Protein AF-A0A924A5Y9-F1 (afdb_monomer)

Structure (mmCIF, N/CA/C/O backbone):
data_AF-A0A924A5Y9-F1
#
_entry.id   AF-A0A924A5Y9-F1
#
loop_
_atom_site.group_PDB
_atom_site.id
_atom_site.type_symbol
_atom_site.label_atom_id
_atom_site.label_alt_id
_atom_site.label_comp_id
_atom_site.label_asym_id
_atom_site.label_entity_id
_atom_site.label_seq_id
_atom_site.pdbx_PDB_ins_code
_atom_site.Cartn_x
_atom_site.Cartn_y
_atom_site.Cartn_z
_atom_site.occupancy
_atom_site.B_iso_or_equiv
_atom_site.auth_seq_id
_atom_site.auth_comp_id
_atom_site.auth_asym_id
_atom_site.auth_atom_id
_atom_site.pdbx_PDB_model_num
ATOM 1 N N . THR A 1 1 ? 3.485 -19.733 -31.307 1.00 48.59 1 THR A N 1
ATOM 2 C CA . THR A 1 1 ? 4.772 -20.345 -30.928 1.00 48.59 1 THR A CA 1
ATOM 3 C C . THR A 1 1 ? 5.851 -19.357 -31.278 1.00 48.59 1 THR A C 1
ATOM 5 O O . THR A 1 1 ? 5.864 -18.896 -32.414 1.00 48.59 1 THR A O 1
ATOM 8 N N . ASP A 1 2 ? 6.687 -18.978 -30.317 1.00 53.69 2 ASP A N 1
ATOM 9 C CA . ASP A 1 2 ? 7.791 -18.058 -30.591 1.00 53.69 2 ASP A CA 1
ATOM 10 C C . ASP A 1 2 ? 8.806 -18.756 -31.497 1.00 53.69 2 ASP A C 1
ATOM 12 O O . ASP A 1 2 ? 9.293 -19.844 -31.186 1.00 53.69 2 ASP A O 1
ATOM 16 N N . ALA A 1 3 ? 9.062 -18.164 -32.660 1.00 76.88 3 ALA A N 1
ATOM 17 C CA . ALA A 1 3 ? 10.076 -18.644 -33.584 1.00 76.88 3 ALA A CA 1
ATOM 18 C C . ALA A 1 3 ? 11.444 -18.105 -33.150 1.00 76.88 3 ALA A C 1
ATOM 20 O O . ALA A 1 3 ? 11.577 -16.927 -32.819 1.00 76.88 3 ALA A O 1
ATOM 21 N N . ILE A 1 4 ? 12.467 -18.959 -33.169 1.00 81.19 4 ILE A N 1
ATOM 22 C CA . ILE A 1 4 ? 13.848 -18.527 -32.933 1.00 81.19 4 ILE A CA 1
ATOM 23 C C . ILE A 1 4 ? 14.251 -17.623 -34.102 1.00 81.19 4 ILE A C 1
ATOM 25 O O . ILE A 1 4 ? 14.219 -18.055 -35.256 1.00 81.19 4 ILE A O 1
ATOM 29 N N . MET A 1 5 ? 14.598 -16.367 -33.812 1.00 82.88 5 MET A N 1
ATOM 30 C CA . MET A 1 5 ? 15.006 -15.418 -34.847 1.00 82.88 5 MET A CA 1
ATOM 31 C C . MET A 1 5 ? 16.354 -15.808 -35.458 1.00 82.88 5 MET A C 1
ATOM 33 O O . MET A 1 5 ? 17.302 -16.154 -34.755 1.00 82.88 5 MET A O 1
ATOM 37 N N . THR A 1 6 ? 16.440 -15.705 -36.781 1.00 87.25 6 THR A N 1
ATOM 38 C CA . THR A 1 6 ? 17.705 -15.796 -37.523 1.00 87.25 6 THR A CA 1
ATOM 39 C C . THR A 1 6 ? 18.494 -14.491 -37.391 1.00 87.25 6 THR A C 1
ATOM 41 O O . THR A 1 6 ? 17.898 -13.438 -37.171 1.00 87.25 6 THR A O 1
ATOM 44 N N . THR A 1 7 ? 19.817 -14.521 -37.583 1.00 82.38 7 THR A N 1
ATOM 45 C CA . THR A 1 7 ? 20.678 -13.320 -37.514 1.00 82.38 7 THR A CA 1
ATOM 46 C C . THR A 1 7 ? 20.152 -12.176 -38.384 1.00 82.38 7 THR A C 1
ATOM 48 O O . THR A 1 7 ? 20.035 -11.050 -37.926 1.00 82.38 7 THR A O 1
ATOM 51 N N . LYS A 1 8 ? 19.688 -12.480 -39.601 1.00 85.38 8 LYS A N 1
ATOM 52 C CA . LYS A 1 8 ? 19.116 -11.476 -40.507 1.00 85.38 8 LYS A CA 1
ATOM 53 C C . LYS A 1 8 ? 17.837 -10.823 -39.971 1.00 85.38 8 LYS A C 1
ATOM 55 O O . LYS A 1 8 ? 17.553 -9.666 -40.247 1.00 85.38 8 LYS A O 1
ATOM 60 N N . GLN A 1 9 ? 17.027 -11.561 -39.216 1.00 89.94 9 GLN A N 1
ATOM 61 C CA . GLN A 1 9 ? 15.793 -11.027 -38.632 1.00 89.94 9 GLN A CA 1
ATOM 62 C C . GLN A 1 9 ? 16.067 -10.137 -37.415 1.00 89.94 9 GLN A C 1
ATOM 64 O O . GLN A 1 9 ? 15.221 -9.312 -37.073 1.00 89.94 9 GLN A O 1
ATOM 69 N N . THR A 1 10 ? 17.237 -10.261 -36.780 1.00 89.56 10 THR A N 1
ATOM 70 C CA . THR A 1 10 ? 17.622 -9.402 -35.653 1.00 89.56 10 THR A CA 1
ATOM 71 C C . THR A 1 10 ? 18.268 -8.085 -36.097 1.00 89.56 10 THR A C 1
ATOM 73 O O . THR A 1 10 ? 18.329 -7.156 -35.291 1.00 89.56 10 THR A O 1
ATOM 76 N N . GLU A 1 11 ? 18.662 -7.961 -37.371 1.00 91.00 11 GLU A N 1
ATOM 77 C CA . GLU A 1 11 ? 19.247 -6.758 -37.994 1.00 91.00 11 GLU A CA 1
ATOM 78 C C . GLU A 1 11 ? 18.268 -5.575 -38.118 1.00 91.00 11 GLU A C 1
ATOM 80 O O . GLU A 1 11 ? 18.667 -4.482 -38.499 1.00 91.00 11 GLU A O 1
ATOM 85 N N . PHE A 1 12 ? 16.987 -5.728 -37.762 1.00 90.25 12 PHE A N 1
ATOM 86 C CA . PHE A 1 12 ? 16.101 -4.565 -37.612 1.00 90.25 12 PHE A CA 1
ATOM 87 C C . PHE A 1 12 ? 16.559 -3.631 -36.475 1.00 90.25 12 PHE A C 1
ATOM 89 O O . PHE A 1 12 ? 16.307 -2.427 -36.524 1.00 90.25 12 PHE A O 1
ATOM 96 N N . LEU A 1 13 ? 17.234 -4.165 -35.448 1.00 91.31 13 LEU A N 1
ATOM 97 C CA . LEU A 1 13 ? 17.844 -3.331 -34.416 1.00 91.31 13 LEU A CA 1
ATOM 98 C C . LEU A 1 13 ? 19.143 -2.709 -34.953 1.00 91.31 13 LEU A C 1
ATOM 100 O O . LEU A 1 13 ? 20.019 -3.465 -35.385 1.00 91.31 13 LEU A O 1
ATOM 104 N N . PRO A 1 14 ? 19.318 -1.376 -34.857 1.00 88.69 14 PRO A N 1
ATOM 105 C CA . PRO A 1 14 ? 20.501 -0.683 -35.372 1.00 88.69 14 PRO A CA 1
ATOM 106 C C . PRO A 1 14 ? 21.831 -1.293 -34.912 1.00 88.69 14 PRO A C 1
ATOM 108 O O . PRO A 1 14 ? 22.734 -1.475 -35.723 1.00 88.69 14 PRO A O 1
ATOM 111 N N . ASP A 1 15 ? 21.924 -1.701 -33.644 1.00 87.31 15 ASP A N 1
ATOM 112 C CA . ASP A 1 15 ? 23.143 -2.296 -33.080 1.00 87.31 15 ASP A CA 1
ATOM 113 C C . ASP A 1 15 ? 23.482 -3.660 -33.694 1.00 87.31 15 ASP A C 1
ATOM 115 O O . ASP A 1 15 ? 24.652 -4.015 -33.841 1.00 87.31 15 ASP A O 1
ATOM 119 N N . ASN A 1 16 ? 22.463 -4.449 -34.041 1.00 90.62 16 ASN A N 1
ATOM 120 C CA . ASN A 1 16 ? 22.658 -5.754 -34.668 1.00 90.62 16 ASN A CA 1
ATOM 121 C C . ASN A 1 16 ? 23.021 -5.593 -36.142 1.00 90.62 16 ASN A C 1
ATOM 123 O O . ASN A 1 16 ? 23.888 -6.315 -36.622 1.00 90.62 16 ASN A O 1
ATOM 127 N N . LEU A 1 17 ? 22.403 -4.628 -36.832 1.00 89.94 17 LEU A N 1
ATOM 128 C CA . LEU A 1 17 ? 22.758 -4.281 -38.205 1.00 89.94 17 LEU A CA 1
ATOM 129 C C . LEU A 1 17 ? 24.209 -3.814 -38.301 1.00 89.94 17 LEU A C 1
ATOM 131 O O . LEU A 1 17 ? 24.946 -4.297 -39.150 1.00 89.94 17 LEU A O 1
ATOM 135 N N . MET A 1 18 ? 24.628 -2.917 -37.407 1.00 88.44 18 MET A N 1
ATOM 136 C CA . MET A 1 18 ? 26.001 -2.414 -37.348 1.00 88.44 18 MET A CA 1
ATOM 137 C C . MET A 1 18 ? 27.001 -3.570 -37.213 1.00 88.44 18 MET A C 1
ATOM 139 O O . MET A 1 18 ? 27.860 -3.744 -38.070 1.00 88.44 18 MET A O 1
ATOM 143 N N . LYS A 1 19 ? 26.793 -4.459 -36.231 1.00 87.00 19 LYS A N 1
ATOM 144 C CA . LYS A 1 19 ? 27.629 -5.658 -36.046 1.00 87.00 19 LYS A CA 1
ATOM 145 C C . LYS A 1 19 ? 27.603 -6.602 -37.250 1.00 87.00 19 LYS A C 1
ATOM 147 O O . LYS A 1 19 ? 28.621 -7.211 -37.577 1.00 87.00 19 LYS A O 1
ATOM 152 N N . ALA A 1 20 ? 26.448 -6.771 -37.893 1.00 87.25 20 ALA A N 1
ATOM 153 C CA . ALA A 1 20 ? 26.322 -7.607 -39.084 1.00 87.25 20 ALA A CA 1
ATOM 154 C C . ALA A 1 20 ? 27.118 -7.027 -40.268 1.00 87.25 20 ALA A C 1
ATOM 156 O O . ALA A 1 20 ? 27.774 -7.775 -40.988 1.00 87.25 20 ALA A O 1
ATOM 157 N N . LEU A 1 21 ? 27.125 -5.701 -40.428 1.00 87.00 21 LEU A N 1
ATOM 158 C CA . LEU A 1 21 ? 27.920 -5.005 -41.441 1.00 87.00 21 LEU A CA 1
ATOM 159 C C . LEU A 1 21 ? 29.428 -5.089 -41.143 1.00 87.00 21 LEU A C 1
ATOM 161 O O . LEU A 1 21 ? 30.206 -5.365 -42.060 1.00 87.00 21 LEU A O 1
ATOM 165 N N . ASP A 1 22 ? 29.831 -4.952 -39.877 1.00 83.88 22 ASP A N 1
ATOM 166 C CA . ASP A 1 22 ? 31.235 -5.053 -39.440 1.00 83.88 22 ASP A CA 1
ATOM 167 C C . ASP A 1 22 ? 31.808 -6.473 -39.560 1.00 83.88 22 ASP A C 1
ATOM 169 O O . ASP A 1 22 ? 33.003 -6.654 -39.786 1.00 83.88 22 ASP A O 1
ATOM 173 N N . SER A 1 23 ? 30.965 -7.500 -39.423 1.00 80.50 23 SER A N 1
ATOM 174 C CA . SER A 1 23 ? 31.372 -8.915 -39.458 1.00 80.50 23 SER A CA 1
ATOM 175 C C . SER A 1 23 ? 31.448 -9.521 -40.867 1.00 80.50 23 SER A C 1
ATOM 177 O O . SER A 1 23 ? 31.632 -10.732 -41.017 1.00 80.50 23 SER A O 1
ATOM 179 N N . THR A 1 24 ? 31.332 -8.703 -41.917 1.00 77.56 24 THR A N 1
ATOM 180 C CA . THR A 1 24 ? 31.447 -9.169 -43.305 1.00 77.56 24 THR A CA 1
ATOM 181 C C . THR A 1 24 ? 32.872 -9.632 -43.651 1.00 77.56 24 THR A C 1
ATOM 183 O O . THR A 1 24 ? 33.865 -9.033 -43.247 1.00 77.56 24 THR A O 1
ATOM 186 N N . ASN A 1 25 ? 32.989 -10.745 -44.391 1.00 67.56 25 ASN A N 1
ATOM 187 C CA . ASN A 1 25 ? 34.279 -11.355 -44.754 1.00 67.56 25 ASN A CA 1
ATOM 188 C C . ASN A 1 25 ? 35.192 -10.381 -45.521 1.00 67.56 25 ASN A C 1
ATOM 190 O O . ASN A 1 25 ? 34.717 -9.601 -46.341 1.00 67.56 25 ASN A O 1
ATOM 194 N N . GLN A 1 26 ? 36.513 -10.532 -45.361 1.00 62.94 26 GLN A N 1
ATOM 195 C CA . GLN A 1 26 ? 37.552 -9.655 -45.938 1.00 62.94 26 GLN A CA 1
ATOM 196 C C . GLN A 1 26 ? 37.467 -9.425 -47.462 1.00 62.94 26 GLN A C 1
ATOM 198 O O . GLN A 1 26 ? 38.020 -8.455 -47.966 1.00 62.94 26 GLN A O 1
ATOM 203 N N . GLN A 1 27 ? 36.777 -10.291 -48.211 1.00 64.25 27 GLN A N 1
ATOM 204 C CA . GLN A 1 27 ? 36.553 -10.123 -49.654 1.00 64.25 27 GLN A CA 1
ATOM 205 C C . GLN A 1 27 ? 35.421 -9.135 -49.998 1.00 64.25 27 GLN A C 1
ATOM 207 O O . GLN A 1 27 ? 35.391 -8.622 -51.111 1.00 64.25 27 GLN A O 1
ATOM 212 N N . HIS A 1 28 ? 34.503 -8.870 -49.065 1.00 66.75 28 HIS A N 1
ATOM 213 C CA . HIS A 1 28 ? 33.357 -7.969 -49.222 1.00 66.75 28 HIS A CA 1
ATOM 214 C C . HIS A 1 28 ? 33.183 -7.111 -47.962 1.00 66.75 28 HIS A C 1
ATOM 216 O O . HIS A 1 28 ? 32.102 -7.066 -47.379 1.00 66.75 28 HIS A O 1
ATOM 222 N N . GLN A 1 29 ? 34.263 -6.464 -47.521 1.00 76.81 29 GLN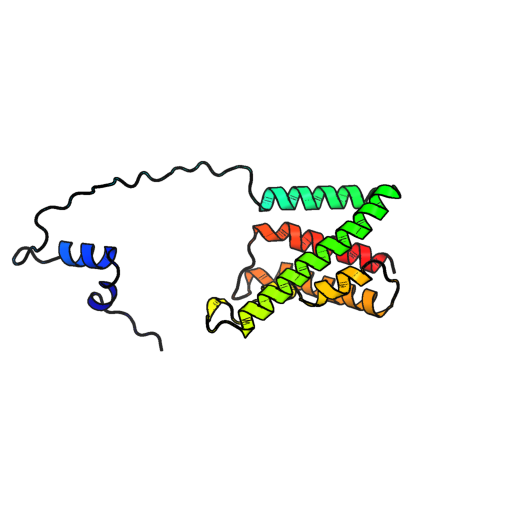 A N 1
ATOM 223 C CA . GLN A 1 29 ? 34.218 -5.580 -46.362 1.00 76.81 29 GLN A CA 1
ATOM 224 C C . GLN A 1 29 ? 33.351 -4.352 -46.678 1.00 76.81 29 GLN A C 1
ATOM 226 O O . GLN A 1 29 ? 33.718 -3.518 -47.506 1.00 76.81 29 GLN A O 1
ATOM 231 N N . LEU A 1 30 ? 32.187 -4.259 -46.030 1.00 80.44 30 LEU A N 1
ATOM 232 C CA . LEU A 1 30 ? 31.230 -3.165 -46.243 1.00 80.44 30 LEU A CA 1
ATOM 233 C C . LEU A 1 30 ? 31.562 -1.916 -45.417 1.00 80.44 30 LEU A C 1
ATOM 235 O O . LEU A 1 30 ? 31.210 -0.807 -45.816 1.00 80.44 30 LEU A O 1
ATOM 239 N N . VAL A 1 31 ? 32.246 -2.087 -44.284 1.00 83.62 31 VAL A N 1
ATOM 240 C CA . VAL A 1 31 ? 32.599 -0.996 -43.368 1.00 83.62 31 VAL A CA 1
ATOM 241 C C . VAL A 1 31 ? 34.094 -0.710 -43.455 1.00 83.62 31 VAL A C 1
ATOM 243 O O . VAL A 1 31 ? 34.930 -1.541 -43.103 1.00 83.62 31 VAL A O 1
ATOM 246 N N . ILE A 1 32 ? 34.424 0.483 -43.952 1.00 82.44 32 ILE A N 1
ATOM 247 C CA . ILE A 1 32 ? 35.807 0.945 -44.154 1.00 82.44 32 ILE A CA 1
ATOM 248 C C . ILE A 1 32 ? 36.325 1.681 -42.909 1.00 82.44 32 ILE A C 1
ATOM 250 O O . ILE A 1 32 ? 37.499 1.572 -42.564 1.00 82.44 32 ILE A O 1
ATOM 254 N N . SER A 1 33 ? 35.460 2.444 -42.236 1.00 81.44 33 SER A N 1
ATOM 255 C CA . SER A 1 33 ? 35.798 3.213 -41.039 1.00 81.44 33 SER A CA 1
ATOM 256 C C . SER A 1 33 ? 34.549 3.440 -40.190 1.00 81.44 33 SER A C 1
ATOM 258 O O . SER A 1 33 ? 33.490 3.778 -40.717 1.00 81.44 33 SER A O 1
ATOM 260 N N . GLU A 1 34 ? 34.694 3.268 -38.879 1.00 82.69 34 GLU A N 1
ATOM 261 C CA . GLU A 1 34 ? 33.686 3.588 -37.873 1.00 82.69 34 GLU A CA 1
ATOM 262 C C . GLU A 1 34 ? 34.134 4.836 -37.103 1.00 82.69 34 GLU A C 1
ATOM 264 O O . GLU A 1 34 ? 35.305 4.967 -36.738 1.00 82.69 34 GLU A O 1
ATOM 269 N N . HIS A 1 35 ? 33.208 5.760 -36.843 1.00 83.56 35 HIS A N 1
ATOM 270 C CA . HIS A 1 35 ? 33.479 6.929 -36.017 1.00 83.56 35 HIS A CA 1
ATOM 271 C C . HIS A 1 35 ? 32.378 7.122 -34.977 1.00 83.56 35 HIS A C 1
ATOM 273 O O . HIS A 1 35 ? 31.239 7.467 -35.299 1.00 83.56 35 HIS A O 1
ATOM 279 N N . GLN A 1 36 ? 32.733 6.988 -33.702 1.00 81.88 36 GLN A N 1
ATOM 280 C CA . GLN A 1 36 ? 31.823 7.283 -32.606 1.00 81.88 36 GLN A CA 1
ATOM 281 C C . GLN A 1 36 ? 31.702 8.804 -32.421 1.00 81.88 36 GLN A C 1
ATOM 283 O O . GLN A 1 36 ? 32.592 9.456 -31.883 1.00 81.88 36 GLN A O 1
ATOM 288 N N . LEU A 1 37 ? 30.589 9.386 -32.878 1.00 86.44 37 LEU A N 1
ATOM 289 C CA . LEU A 1 37 ? 30.332 10.833 -32.766 1.00 86.44 37 LEU A CA 1
ATOM 290 C C . LEU A 1 37 ? 30.089 11.288 -31.317 1.00 86.44 37 LEU A C 1
ATOM 292 O O . LEU A 1 37 ? 30.376 12.432 -30.976 1.00 86.4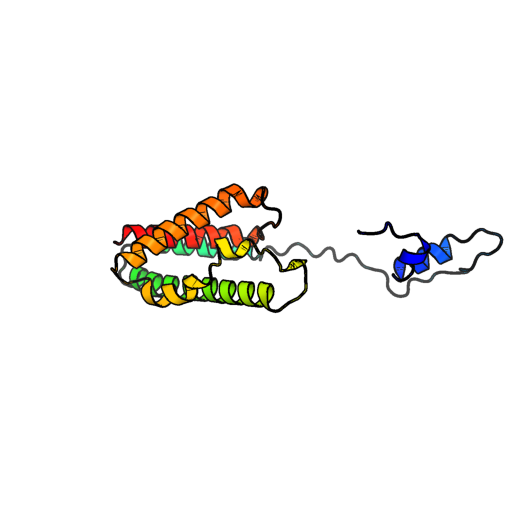4 37 LEU A O 1
ATOM 296 N N . TYR A 1 38 ? 29.584 10.390 -30.467 1.00 83.56 38 TYR A N 1
ATOM 297 C CA . TYR A 1 38 ? 29.295 10.657 -29.060 1.00 83.56 38 TYR A CA 1
ATOM 298 C C . TYR A 1 38 ? 29.820 9.509 -28.188 1.00 83.56 38 TYR A C 1
ATOM 300 O O . TYR A 1 38 ? 29.210 8.433 -28.167 1.00 83.56 38 TYR A O 1
ATOM 308 N N . PRO A 1 39 ? 30.948 9.693 -27.475 1.00 79.19 39 PRO A N 1
ATOM 309 C CA . PRO A 1 39 ? 31.416 8.700 -26.522 1.00 79.19 39 PRO A CA 1
ATOM 310 C C . PRO A 1 39 ? 30.376 8.554 -25.413 1.00 79.19 39 PRO A C 1
ATOM 312 O O . PRO A 1 39 ? 30.036 9.525 -24.736 1.00 79.19 39 PRO A O 1
ATOM 315 N N . TYR A 1 40 ? 29.857 7.339 -25.229 1.00 77.44 40 TYR A N 1
ATOM 316 C CA . TYR A 1 40 ? 29.018 7.037 -24.075 1.00 77.44 40 TYR A CA 1
ATOM 317 C C . TYR A 1 40 ? 29.892 7.120 -22.826 1.00 77.44 40 TYR A C 1
ATOM 319 O O . TYR A 1 40 ? 30.655 6.209 -22.506 1.00 77.44 40 TYR A O 1
ATOM 327 N N . THR A 1 41 ? 29.797 8.233 -22.109 1.00 76.25 41 THR A N 1
ATOM 328 C CA . THR A 1 41 ? 30.297 8.310 -20.747 1.00 76.25 41 THR A CA 1
ATOM 329 C C . THR A 1 41 ? 29.312 7.546 -19.881 1.00 76.25 41 THR A C 1
ATOM 331 O O . THR A 1 41 ? 28.178 7.976 -19.667 1.00 76.25 41 THR A O 1
ATOM 334 N N . ALA A 1 42 ? 29.729 6.373 -19.398 1.00 72.06 42 ALA A N 1
ATOM 335 C CA . ALA A 1 42 ? 28.975 5.672 -18.375 1.00 72.06 42 ALA A CA 1
ATOM 336 C C . ALA A 1 42 ? 28.818 6.633 -17.196 1.00 72.06 42 ALA A C 1
ATOM 338 O O . ALA A 1 42 ? 29.781 6.924 -16.483 1.00 72.06 42 ALA A O 1
ATOM 339 N N . ASN A 1 43 ? 27.612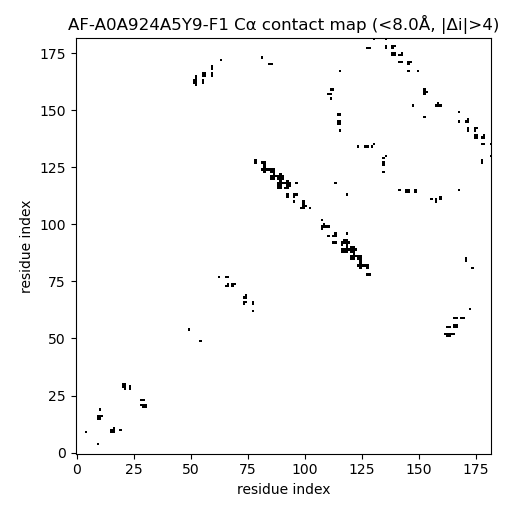 7.176 -17.030 1.00 67.06 43 ASN A N 1
ATOM 340 C CA . ASN A 1 43 ? 27.283 7.967 -15.863 1.00 67.06 43 ASN A CA 1
ATOM 341 C C . ASN A 1 43 ? 27.444 7.034 -14.669 1.00 67.06 43 ASN A C 1
ATOM 343 O O . ASN A 1 43 ? 26.571 6.210 -14.391 1.00 67.06 43 ASN A O 1
ATOM 347 N N . THR A 1 44 ? 28.552 7.176 -13.944 1.00 66.44 44 THR A N 1
ATOM 348 C CA . THR A 1 44 ? 28.714 6.659 -12.586 1.00 66.44 44 THR A CA 1
ATOM 349 C C . THR A 1 44 ? 27.835 7.508 -11.674 1.00 66.44 44 THR A C 1
ATOM 351 O O . THR A 1 44 ? 28.297 8.221 -10.785 1.00 66.44 44 THR A O 1
ATOM 354 N N . ASN A 1 45 ? 26.529 7.490 -11.950 1.00 65.88 45 ASN A N 1
ATOM 355 C CA . ASN A 1 45 ? 25.524 8.122 -11.126 1.00 65.88 45 ASN A CA 1
ATOM 356 C C . ASN A 1 45 ? 25.653 7.474 -9.755 1.00 65.88 45 ASN A C 1
ATOM 358 O O . ASN A 1 45 ? 25.264 6.322 -9.556 1.00 65.88 45 ASN A O 1
ATOM 362 N N . LYS A 1 46 ? 26.273 8.206 -8.825 1.00 71.19 46 LYS A N 1
ATOM 363 C CA . LYS A 1 46 ? 26.338 7.817 -7.424 1.00 71.19 46 LYS A CA 1
ATOM 364 C C . LYS A 1 46 ? 24.902 7.550 -6.998 1.00 71.19 46 LYS A C 1
ATOM 366 O O . LYS A 1 46 ? 24.051 8.430 -7.130 1.00 71.19 46 LYS A O 1
ATOM 371 N N . GLN A 1 47 ? 24.630 6.324 -6.559 1.00 69.69 47 GLN A N 1
ATOM 372 C CA . GLN A 1 47 ? 23.310 5.942 -6.077 1.00 69.69 47 GLN A CA 1
ATOM 373 C C . GLN A 1 47 ? 22.871 6.962 -5.027 1.00 69.69 47 GLN A C 1
ATOM 375 O O . GLN A 1 47 ? 23.541 7.154 -4.012 1.00 69.69 47 GLN A O 1
ATOM 380 N N . SER A 1 48 ? 21.778 7.668 -5.312 1.00 79.00 48 SER A N 1
ATOM 381 C CA . SER A 1 48 ? 21.230 8.636 -4.372 1.00 79.00 48 SER A CA 1
ATOM 382 C C . SER A 1 48 ? 20.795 7.899 -3.110 1.00 79.00 48 SER A C 1
ATOM 384 O O . SER A 1 48 ? 20.078 6.901 -3.184 1.00 79.00 48 SER A O 1
ATOM 386 N N . PHE A 1 49 ? 21.183 8.415 -1.943 1.00 80.75 49 PHE A N 1
ATOM 387 C CA . PHE A 1 49 ? 20.695 7.920 -0.652 1.00 80.75 49 PHE A CA 1
ATOM 388 C C . PHE A 1 49 ? 19.179 8.125 -0.485 1.00 80.75 49 PHE A C 1
ATOM 390 O O . PHE A 1 49 ? 18.565 7.526 0.394 1.00 80.75 49 PHE A O 1
ATOM 397 N N . PHE A 1 50 ? 18.552 8.949 -1.329 1.00 88.56 50 PHE A N 1
ATOM 398 C CA . PHE A 1 50 ? 17.117 9.193 -1.311 1.00 88.56 50 PHE A CA 1
ATOM 399 C C . PHE A 1 50 ? 16.388 8.215 -2.241 1.00 88.56 50 PHE A C 1
ATOM 401 O O . PHE A 1 50 ? 16.072 8.533 -3.387 1.00 88.56 50 PHE A O 1
ATOM 408 N N . THR A 1 51 ? 16.143 6.998 -1.746 1.00 92.56 51 THR A N 1
ATOM 409 C CA . THR A 1 51 ? 15.393 5.964 -2.478 1.00 92.56 51 THR A CA 1
ATOM 410 C C . THR A 1 51 ? 13.961 5.822 -1.950 1.00 92.56 51 THR A C 1
ATOM 412 O O . THR A 1 51 ? 13.727 6.035 -0.756 1.00 92.56 51 THR A O 1
ATOM 415 N N . PRO A 1 52 ? 12.990 5.398 -2.786 1.00 94.06 52 PRO A N 1
ATOM 416 C CA . PRO A 1 52 ? 11.611 5.176 -2.341 1.00 94.06 52 PRO A CA 1
ATOM 417 C C . PRO A 1 52 ? 11.503 4.202 -1.160 1.00 94.06 52 PRO A C 1
ATOM 419 O O . PRO A 1 52 ? 10.728 4.436 -0.238 1.00 94.06 52 PRO A O 1
ATOM 422 N N . MET A 1 53 ? 12.343 3.160 -1.139 1.00 95.06 53 MET A N 1
ATOM 423 C CA . MET A 1 53 ? 12.428 2.207 -0.029 1.00 95.06 53 MET A CA 1
ATOM 424 C C . MET A 1 53 ? 12.715 2.909 1.305 1.00 95.06 53 MET A C 1
ATOM 426 O O . MET A 1 53 ? 12.045 2.648 2.304 1.00 95.06 53 MET A O 1
ATOM 430 N N . ILE A 1 54 ? 13.697 3.816 1.326 1.00 95.44 54 ILE A N 1
ATOM 431 C CA . ILE A 1 54 ? 14.097 4.545 2.535 1.00 95.44 54 ILE A CA 1
ATOM 432 C C . ILE A 1 54 ? 12.970 5.482 2.980 1.00 95.44 54 ILE A C 1
ATOM 434 O O . ILE A 1 54 ? 12.596 5.481 4.152 1.00 95.44 54 ILE A O 1
ATOM 438 N N . VAL A 1 55 ? 12.370 6.219 2.041 1.00 95.94 55 VAL A N 1
ATOM 439 C CA . VAL A 1 55 ? 11.253 7.136 2.325 1.00 95.94 55 VAL A CA 1
ATOM 440 C C . VAL A 1 55 ? 10.062 6.389 2.930 1.00 95.94 55 VAL A C 1
ATOM 442 O O . VAL A 1 55 ? 9.542 6.790 3.973 1.00 95.94 55 VAL A O 1
ATOM 445 N N . PHE A 1 56 ? 9.648 5.275 2.325 1.00 97.25 56 PHE A N 1
ATOM 446 C CA . PHE A 1 56 ? 8.521 4.491 2.830 1.00 97.25 56 PHE A CA 1
ATOM 447 C C . PHE A 1 56 ? 8.839 3.772 4.145 1.00 97.25 56 PHE A C 1
ATOM 449 O O . PHE A 1 56 ? 7.946 3.604 4.974 1.00 97.25 56 PHE A O 1
ATOM 456 N N . SER A 1 57 ? 10.101 3.412 4.388 1.00 97.38 57 SER A N 1
ATOM 457 C CA . SER A 1 57 ? 10.533 2.852 5.675 1.00 97.38 57 SER A CA 1
ATOM 458 C C . SER A 1 57 ? 10.455 3.881 6.805 1.00 97.38 57 SER A C 1
ATOM 460 O O . SER A 1 57 ? 9.931 3.576 7.876 1.00 97.38 57 SER A O 1
ATOM 462 N N . PHE A 1 58 ? 10.894 5.121 6.568 1.00 97.06 58 PHE A N 1
ATOM 463 C CA . PHE A 1 58 ? 10.730 6.200 7.548 1.00 97.06 58 PHE A CA 1
ATOM 464 C C . PHE A 1 58 ? 9.258 6.520 7.812 1.00 97.06 58 PHE A C 1
ATOM 466 O O . PHE A 1 58 ? 8.878 6.714 8.967 1.00 97.06 58 PHE A O 1
ATOM 473 N N . LEU A 1 59 ? 8.420 6.518 6.769 1.00 97.31 59 LEU A N 1
ATOM 474 C CA . LEU A 1 59 ? 6.972 6.663 6.923 1.00 97.31 59 LEU A CA 1
ATOM 475 C C . LEU A 1 59 ? 6.396 5.552 7.815 1.00 97.31 59 LEU A C 1
ATOM 477 O O . LEU A 1 59 ? 5.662 5.851 8.754 1.00 97.31 59 LEU A O 1
ATOM 481 N N . LEU A 1 60 ? 6.748 4.288 7.553 1.00 98.00 60 LEU A N 1
ATOM 482 C CA . LEU A 1 60 ? 6.308 3.140 8.348 1.00 98.00 60 LEU A CA 1
ATOM 483 C C . LEU A 1 60 ? 6.675 3.311 9.826 1.00 98.00 60 LEU A C 1
ATOM 485 O O . LEU A 1 60 ? 5.801 3.227 10.690 1.00 98.00 60 LEU A O 1
ATOM 489 N N . ILE A 1 61 ? 7.947 3.596 10.111 1.00 98.00 61 ILE A N 1
ATOM 490 C CA . ILE A 1 61 ? 8.440 3.784 11.481 1.00 98.00 61 ILE A CA 1
ATOM 491 C C . ILE A 1 61 ? 7.717 4.957 12.151 1.00 98.00 61 ILE A C 1
ATOM 493 O O . ILE A 1 61 ? 7.223 4.814 13.269 1.00 98.00 61 ILE A O 1
ATOM 497 N N . GLY A 1 62 ? 7.591 6.094 11.462 1.00 97.38 62 GLY A N 1
ATOM 498 C CA . GLY A 1 62 ? 6.898 7.272 11.981 1.00 97.38 62 GLY A CA 1
ATOM 499 C C . GLY A 1 62 ? 5.439 6.988 12.344 1.00 97.38 62 GLY A C 1
ATOM 500 O O . GLY A 1 62 ? 4.976 7.399 13.408 1.00 97.38 62 GLY A O 1
ATOM 501 N N . ILE A 1 63 ? 4.722 6.231 11.508 1.00 97.31 63 ILE A N 1
ATOM 502 C CA . ILE A 1 63 ? 3.332 5.850 11.777 1.00 97.31 63 ILE A CA 1
ATOM 503 C C . ILE A 1 63 ? 3.224 4.838 12.925 1.00 97.31 63 ILE A C 1
ATOM 505 O O . ILE A 1 63 ? 2.314 4.969 13.745 1.00 97.31 63 ILE A O 1
ATOM 509 N N . ILE A 1 64 ? 4.137 3.866 13.029 1.00 96.50 64 ILE A N 1
ATOM 510 C CA . ILE A 1 64 ? 4.175 2.934 14.169 1.00 96.50 64 ILE A CA 1
ATOM 511 C C . ILE A 1 64 ? 4.378 3.711 15.471 1.00 96.50 64 ILE A C 1
ATOM 513 O O . ILE A 1 64 ? 3.578 3.569 16.394 1.00 96.50 64 ILE A O 1
ATOM 517 N N . LEU A 1 65 ? 5.385 4.587 15.529 1.00 96.06 65 LEU A N 1
ATOM 518 C CA . LEU A 1 65 ? 5.663 5.411 16.708 1.00 96.06 65 LEU A CA 1
ATOM 519 C C . LEU A 1 65 ? 4.463 6.287 17.084 1.00 96.06 65 LEU A C 1
ATOM 521 O O . LEU A 1 65 ? 4.092 6.369 18.255 1.00 96.06 65 LEU A O 1
ATOM 525 N N . LEU A 1 66 ? 3.809 6.898 16.092 1.00 94.88 66 LEU A N 1
ATOM 526 C CA . LEU A 1 66 ? 2.615 7.703 16.327 1.00 94.88 66 LEU A CA 1
ATOM 527 C C . LEU A 1 66 ? 1.441 6.858 16.841 1.00 94.88 66 LEU A C 1
ATOM 529 O O . LEU A 1 66 ? 0.667 7.330 17.670 1.00 94.88 66 LEU A O 1
ATOM 533 N N . SER A 1 67 ? 1.318 5.611 16.381 1.00 92.81 67 SER A N 1
ATOM 534 C CA . SER A 1 67 ? 0.270 4.676 16.803 1.00 92.81 67 SER A CA 1
ATOM 535 C C . SER A 1 67 ? 0.456 4.146 18.223 1.00 92.81 67 SER A C 1
ATOM 537 O O . SER A 1 67 ? -0.522 3.722 18.832 1.00 92.81 67 SER A O 1
ATOM 539 N N . LEU A 1 68 ? 1.678 4.189 18.760 1.00 92.56 68 LEU A N 1
ATOM 540 C CA . LEU A 1 68 ? 1.958 3.890 20.168 1.00 92.56 68 LEU A CA 1
ATOM 541 C C . LEU A 1 68 ? 1.588 5.057 21.098 1.00 92.56 68 LEU A C 1
ATOM 543 O O . LEU A 1 68 ? 1.491 4.881 22.311 1.00 92.56 68 LEU A O 1
ATOM 547 N N . SER A 1 69 ? 1.368 6.257 20.555 1.00 90.62 69 SER A N 1
ATOM 548 C CA . SER A 1 69 ? 0.983 7.421 21.348 1.00 90.62 69 SER A CA 1
ATOM 549 C C . SER A 1 69 ? -0.486 7.357 21.771 1.00 90.62 69 SER A C 1
ATOM 551 O O . SER A 1 69 ? -1.385 7.243 20.940 1.00 90.62 69 SER A O 1
ATOM 553 N N . ALA A 1 70 ? -0.756 7.560 23.064 1.00 86.69 70 ALA A N 1
ATOM 554 C CA . ALA A 1 70 ? -2.117 7.694 23.597 1.00 86.69 70 ALA A CA 1
ATOM 555 C C . ALA A 1 70 ? -2.750 9.084 23.345 1.00 86.69 70 ALA A C 1
ATOM 557 O O . ALA A 1 70 ? -3.849 9.382 23.817 1.00 86.69 70 ALA A O 1
ATOM 558 N N . ASN A 1 71 ? -2.065 9.977 22.622 1.00 93.31 71 ASN A N 1
ATOM 559 C CA . ASN A 1 71 ? -2.537 11.338 22.388 1.00 93.31 71 ASN A CA 1
ATOM 560 C C . ASN A 1 71 ? -3.770 11.356 21.464 1.00 93.31 71 ASN A C 1
ATOM 562 O O . ASN A 1 71 ? -3.710 10.924 20.313 1.00 93.31 71 ASN A O 1
ATOM 566 N N . LYS A 1 72 ? -4.874 11.965 21.918 1.00 90.94 72 LYS A N 1
ATOM 567 C CA . LYS A 1 72 ? -6.117 12.108 21.134 1.00 90.94 72 LYS A CA 1
ATOM 568 C C . LYS A 1 72 ? -5.900 12.764 19.763 1.00 90.94 72 LYS A C 1
ATOM 570 O O . LYS A 1 72 ? -6.553 12.376 18.795 1.00 90.94 72 LYS A O 1
ATOM 575 N N . LYS A 1 73 ? -4.972 13.727 19.651 1.00 93.50 73 LYS A N 1
ATOM 576 C CA . LYS A 1 73 ? -4.626 14.366 18.366 1.00 93.50 73 LYS A CA 1
ATOM 577 C C . LYS A 1 73 ? -3.937 13.384 17.413 1.00 93.50 73 LYS A C 1
ATOM 579 O O . LYS A 1 73 ? -4.270 13.372 16.231 1.00 93.50 73 LYS A O 1
ATOM 584 N N . ALA A 1 74 ? -3.034 12.547 17.931 1.00 93.38 74 ALA A N 1
ATOM 585 C CA . ALA A 1 74 ? -2.344 11.513 17.159 1.00 93.38 74 ALA A CA 1
ATOM 586 C C . ALA A 1 74 ? -3.332 10.458 16.643 1.00 93.38 74 ALA A C 1
ATOM 588 O O . ALA A 1 74 ? -3.356 10.167 15.450 1.00 93.38 74 ALA A O 1
ATOM 589 N N . ILE A 1 75 ? -4.232 9.980 17.509 1.00 90.94 75 ILE A N 1
ATOM 590 C CA . ILE A 1 75 ? -5.305 9.046 17.136 1.00 90.94 75 ILE A CA 1
ATOM 591 C C . ILE A 1 75 ? -6.200 9.654 16.041 1.00 90.94 75 ILE A C 1
ATOM 593 O O . ILE A 1 75 ? -6.487 9.007 15.034 1.00 90.94 75 ILE A O 1
ATOM 597 N N . GLY A 1 76 ? -6.608 10.919 16.197 1.00 92.69 76 GLY A N 1
ATOM 598 C CA . GLY A 1 76 ? -7.416 11.626 15.200 1.00 92.69 76 GLY A CA 1
ATOM 599 C C . GLY A 1 76 ? -6.707 11.798 13.852 1.00 92.69 76 GLY A C 1
ATOM 600 O O . GLY A 1 76 ? -7.335 11.634 12.806 1.00 92.69 76 GLY A O 1
ATOM 601 N N . PHE A 1 77 ? -5.403 12.086 13.860 1.00 95.75 77 PHE A N 1
ATOM 602 C CA . PHE A 1 77 ? -4.585 12.126 12.647 1.00 95.75 77 PHE A CA 1
ATOM 603 C C . PHE A 1 77 ? -4.522 10.753 11.970 1.00 95.75 77 PHE A C 1
ATOM 605 O O . PHE A 1 77 ? -4.829 10.654 10.784 1.00 95.75 77 PHE A O 1
ATOM 612 N N . LEU A 1 78 ? -4.217 9.696 12.727 1.00 95.44 78 LEU A N 1
ATOM 613 C CA . LEU A 1 78 ? -4.134 8.324 12.222 1.00 95.44 78 LEU A CA 1
ATOM 614 C C . LEU A 1 78 ? -5.458 7.837 11.615 1.00 95.44 78 LEU A C 1
ATOM 616 O O . LEU A 1 78 ? -5.454 7.119 10.622 1.00 95.44 78 LEU A O 1
ATOM 620 N N . ASN A 1 79 ? -6.600 8.267 12.158 1.00 93.38 79 ASN A N 1
ATOM 621 C CA . ASN A 1 79 ? -7.918 7.980 11.582 1.00 93.38 79 ASN A CA 1
ATOM 622 C C . ASN A 1 79 ? -8.112 8.582 10.186 1.00 93.38 79 ASN A C 1
ATOM 624 O O . ASN A 1 79 ? -8.721 7.938 9.332 1.00 93.38 79 ASN A O 1
ATOM 628 N N . ARG A 1 80 ? -7.614 9.800 9.945 1.00 95.56 80 ARG A N 1
ATOM 629 C CA . ARG A 1 80 ? -7.670 10.426 8.612 1.00 95.56 80 ARG A CA 1
ATOM 630 C C . ARG A 1 80 ? -6.620 9.841 7.678 1.00 95.56 80 ARG A C 1
ATOM 632 O O . ARG A 1 80 ? -6.913 9.606 6.511 1.00 95.56 80 ARG A O 1
ATOM 639 N N . PHE A 1 81 ? -5.429 9.584 8.213 1.00 96.88 81 PHE A N 1
ATOM 640 C CA . PHE A 1 81 ? -4.343 8.943 7.488 1.00 96.88 81 PHE A CA 1
ATOM 641 C C . PHE A 1 81 ? -4.771 7.582 6.937 1.00 96.88 81 PHE A C 1
ATOM 643 O O . PHE A 1 81 ? -4.576 7.332 5.757 1.00 96.88 81 PHE A O 1
ATOM 650 N N . ASP A 1 82 ? -5.423 6.745 7.746 1.00 96.62 82 ASP A N 1
ATOM 651 C CA . ASP A 1 82 ? -5.896 5.436 7.292 1.00 96.62 82 ASP A CA 1
ATOM 652 C C . ASP A 1 82 ? -6.923 5.561 6.162 1.00 96.62 82 ASP A C 1
ATOM 654 O O . ASP A 1 82 ? -6.834 4.832 5.178 1.00 96.62 82 ASP A O 1
ATOM 658 N N . GLY A 1 83 ? -7.851 6.520 6.252 1.00 97.06 83 GLY A N 1
ATOM 659 C CA . GLY A 1 83 ? -8.770 6.817 5.151 1.00 97.06 83 GLY A CA 1
ATOM 660 C C . GLY A 1 83 ? -8.023 7.141 3.854 1.00 97.06 83 GLY A C 1
ATOM 661 O O . GLY A 1 83 ? -8.293 6.535 2.821 1.00 97.06 83 GLY A O 1
ATOM 662 N N . LEU A 1 84 ? -7.028 8.031 3.914 1.00 97.81 84 LEU A N 1
ATOM 663 C CA . LEU A 1 84 ? -6.213 8.394 2.750 1.00 97.81 8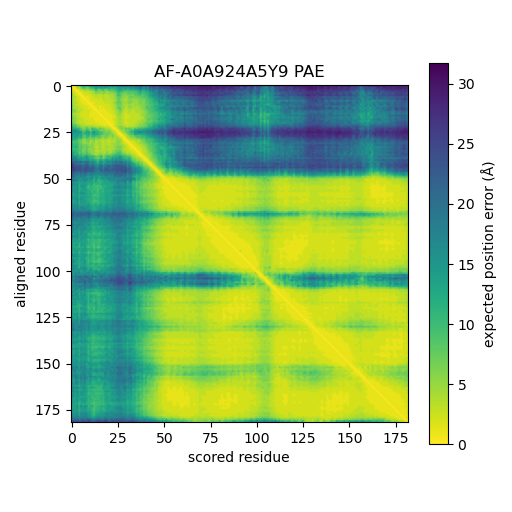4 LEU A CA 1
ATOM 664 C C . LEU A 1 84 ? -5.388 7.209 2.221 1.00 97.81 84 LEU A C 1
ATOM 666 O O . LEU A 1 84 ? -5.350 6.980 1.015 1.00 97.81 84 LEU A O 1
ATOM 670 N N . LEU A 1 85 ? -4.756 6.442 3.111 1.00 97.75 85 LEU A N 1
ATOM 671 C CA . LEU A 1 85 ? -3.918 5.295 2.768 1.00 97.75 85 LEU A CA 1
ATOM 672 C C . LEU A 1 85 ? -4.721 4.231 2.009 1.00 97.75 85 LEU A C 1
ATOM 674 O O . LEU A 1 85 ? -4.303 3.793 0.935 1.00 97.75 85 LEU A O 1
ATOM 678 N N . PHE A 1 86 ? -5.889 3.845 2.530 1.00 97.94 86 PHE A N 1
ATOM 679 C CA . PHE A 1 86 ? -6.763 2.878 1.863 1.00 97.94 86 PHE A CA 1
ATOM 680 C C . PHE A 1 86 ? -7.376 3.444 0.582 1.00 97.94 86 PHE A C 1
ATOM 682 O O . PHE A 1 86 ? -7.497 2.712 -0.397 1.00 97.94 86 PHE A O 1
ATOM 689 N N . PHE A 1 87 ? -7.695 4.740 0.542 1.00 98.31 87 PHE A N 1
ATOM 690 C CA . PHE A 1 87 ? -8.212 5.369 -0.670 1.00 98.31 87 PHE A CA 1
ATOM 691 C C . PHE A 1 87 ? -7.192 5.316 -1.809 1.00 98.31 87 PHE A C 1
ATOM 693 O O . PHE A 1 87 ? -7.512 4.827 -2.888 1.00 98.31 87 PHE A O 1
ATOM 700 N N . LEU A 1 88 ? -5.953 5.754 -1.557 1.00 98.00 88 LEU A N 1
ATOM 701 C CA . LEU A 1 88 ? -4.882 5.741 -2.556 1.00 98.00 88 LEU A CA 1
ATOM 702 C C . LEU A 1 88 ? -4.543 4.315 -3.001 1.00 98.00 88 LEU A C 1
ATOM 704 O O . LEU A 1 88 ? -4.402 4.063 -4.194 1.00 98.00 88 LEU A O 1
ATOM 708 N N . THR A 1 89 ? -4.480 3.373 -2.058 1.00 97.69 89 THR A N 1
ATOM 709 C CA . THR A 1 89 ? -4.233 1.954 -2.362 1.00 97.69 89 THR A CA 1
ATOM 710 C C . THR A 1 89 ? -5.355 1.361 -3.218 1.00 97.69 89 THR A C 1
ATOM 712 O O . THR A 1 89 ? -5.096 0.641 -4.179 1.00 97.69 89 THR A O 1
ATOM 715 N N . GLY A 1 90 ? -6.611 1.696 -2.919 1.00 97.56 90 GLY A N 1
ATOM 716 C CA . GLY A 1 90 ? -7.759 1.256 -3.705 1.00 97.56 90 GLY A CA 1
ATOM 717 C C . GLY A 1 90 ? -7.839 1.908 -5.079 1.00 97.56 90 GLY A C 1
ATOM 718 O O . GLY A 1 90 ? -8.135 1.224 -6.051 1.00 97.56 90 GLY A O 1
ATOM 719 N N . ALA A 1 91 ? -7.525 3.200 -5.184 1.00 97.94 91 ALA A N 1
ATOM 720 C CA . ALA A 1 91 ? -7.436 3.906 -6.460 1.00 97.94 91 ALA A CA 1
ATOM 721 C C . ALA A 1 91 ? -6.361 3.287 -7.366 1.00 97.94 91 ALA A C 1
ATOM 723 O O . ALA A 1 91 ? -6.589 3.087 -8.558 1.00 97.94 91 ALA A O 1
ATOM 724 N N . LEU A 1 92 ? -5.224 2.903 -6.783 1.00 96.06 92 LEU A N 1
ATOM 725 C CA . LEU A 1 92 ? -4.167 2.161 -7.464 1.00 96.06 92 LEU A CA 1
ATOM 726 C C . LEU A 1 92 ? -4.668 0.776 -7.921 1.00 96.06 92 LEU A C 1
ATOM 728 O O . LEU A 1 92 ? -4.422 0.372 -9.055 1.00 96.06 92 LEU A O 1
ATOM 732 N N . GLY A 1 93 ? -5.464 0.095 -7.096 1.00 95.75 93 GLY A N 1
ATOM 733 C CA . GLY A 1 93 ? -6.164 -1.130 -7.485 1.00 95.75 93 GLY A CA 1
ATOM 734 C C . GLY A 1 93 ? -7.119 -0.954 -8.664 1.00 95.75 93 GLY A C 1
ATOM 735 O O . GLY A 1 93 ? -7.105 -1.755 -9.597 1.00 95.75 93 GLY A O 1
ATOM 736 N N . ILE A 1 94 ? -7.927 0.110 -8.660 1.00 95.75 94 ILE A N 1
ATOM 737 C CA . ILE A 1 94 ? -8.825 0.451 -9.775 1.00 95.75 94 ILE A CA 1
ATOM 738 C C . ILE A 1 94 ? -8.013 0.664 -11.056 1.00 95.75 94 ILE A C 1
ATOM 740 O O . ILE A 1 94 ? -8.378 0.129 -12.102 1.00 95.75 94 ILE A O 1
ATOM 744 N N . LEU A 1 95 ? -6.886 1.376 -10.967 1.00 93.31 95 LEU A N 1
ATOM 745 C CA . LEU A 1 95 ? -5.968 1.565 -12.088 1.00 93.31 95 LEU A CA 1
ATOM 746 C C . LEU A 1 95 ? -5.444 0.219 -12.607 1.00 93.31 95 LEU A C 1
ATOM 748 O O . LEU A 1 95 ? -5.457 -0.010 -13.813 1.00 93.31 95 LEU A O 1
ATOM 752 N N . PHE A 1 96 ? -5.042 -0.704 -11.731 1.00 91.62 96 PHE A N 1
ATOM 753 C CA . PHE A 1 96 ? -4.597 -2.035 -12.154 1.00 91.62 96 PHE A CA 1
ATOM 754 C C . PHE A 1 96 ? -5.693 -2.857 -12.830 1.00 91.62 96 PHE A C 1
ATOM 756 O O . PHE A 1 96 ? -5.412 -3.509 -13.833 1.00 91.62 96 PHE A O 1
ATOM 763 N N . VAL A 1 97 ? -6.934 -2.811 -12.336 1.00 92.00 97 VAL A N 1
ATOM 764 C CA . VAL A 1 97 ? -8.067 -3.467 -13.011 1.00 92.00 97 VAL A CA 1
ATOM 765 C C . VAL A 1 97 ? -8.321 -2.836 -14.377 1.00 92.00 97 VAL A C 1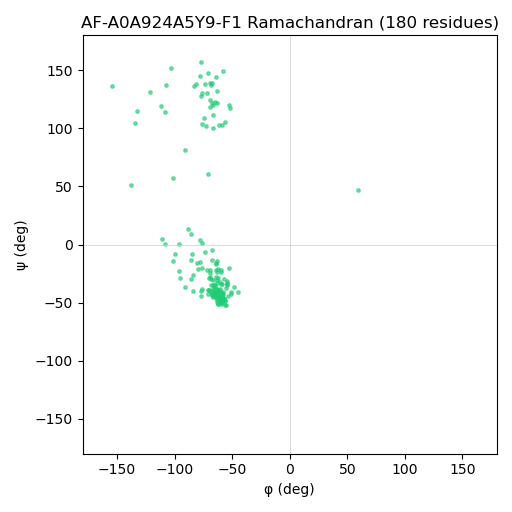
ATOM 767 O O . VAL A 1 97 ? -8.534 -3.556 -15.353 1.00 92.00 97 VAL A O 1
ATOM 770 N N . PHE A 1 98 ? -8.254 -1.508 -14.470 1.00 90.00 98 PHE A N 1
ATOM 771 C CA . PHE A 1 98 ? -8.397 -0.798 -15.735 1.00 90.00 98 PHE A CA 1
ATOM 772 C C . PHE A 1 98 ? -7.322 -1.230 -16.736 1.00 90.00 98 PHE A C 1
ATOM 774 O O . PHE A 1 98 ? -7.659 -1.625 -17.847 1.00 90.00 98 PHE A O 1
ATOM 781 N N . MET A 1 99 ? -6.048 -1.254 -16.334 1.00 86.56 99 MET A N 1
ATOM 782 C CA . MET A 1 99 ? -4.962 -1.703 -17.208 1.00 86.56 99 MET A CA 1
ATOM 783 C C . MET A 1 99 ? -5.092 -3.182 -17.595 1.00 86.56 99 MET A C 1
ATOM 785 O O . MET A 1 99 ? -4.826 -3.541 -18.739 1.00 86.56 99 MET A O 1
ATOM 789 N N . TRP A 1 100 ? -5.520 -4.049 -16.677 1.00 85.81 100 TRP A N 1
ATOM 790 C CA . TRP A 1 100 ? -5.724 -5.462 -16.998 1.00 85.81 100 TRP A CA 1
ATOM 791 C C . TRP A 1 100 ? -6.839 -5.641 -18.042 1.00 85.81 100 TRP A C 1
ATOM 793 O O . TRP A 1 100 ? -6.691 -6.411 -18.987 1.00 85.81 100 TRP A O 1
ATOM 803 N N . THR A 1 101 ? -7.949 -4.920 -17.903 1.00 84.62 101 THR A N 1
ATOM 804 C CA . THR A 1 101 ? -9.133 -5.108 -18.761 1.00 84.62 101 THR A CA 1
ATOM 805 C C . THR A 1 101 ? -9.091 -4.320 -20.067 1.00 84.62 101 THR A C 1
ATOM 807 O O . THR A 1 101 ? -9.665 -4.769 -21.053 1.00 84.62 101 THR A O 1
ATOM 810 N N . SER A 1 102 ? -8.421 -3.166 -20.087 1.00 80.94 102 SER A N 1
ATOM 811 C CA . SER A 1 102 ? -8.491 -2.209 -21.203 1.00 80.94 102 SER A CA 1
ATOM 812 C C . SER A 1 102 ? -7.303 -2.284 -22.162 1.00 80.94 102 SER A C 1
ATOM 814 O O . SER A 1 102 ? -7.327 -1.628 -23.199 1.00 80.94 102 SER A O 1
ATOM 816 N N . THR A 1 103 ? -6.262 -3.057 -21.840 1.00 76.56 103 THR A N 1
ATOM 817 C CA . THR A 1 103 ? -5.050 -3.152 -22.667 1.00 76.56 103 THR A CA 1
ATOM 818 C C . THR A 1 103 ? -4.789 -4.587 -23.116 1.00 76.56 103 THR A C 1
ATOM 820 O O . THR A 1 103 ? -4.728 -5.501 -22.296 1.00 76.56 103 THR A O 1
ATOM 823 N N . ASP A 1 104 ? -4.535 -4.788 -24.413 1.00 69.62 104 ASP A N 1
ATOM 824 C CA . ASP A 1 104 ? -4.189 -6.105 -24.980 1.00 69.62 104 ASP A CA 1
ATOM 825 C C . ASP A 1 104 ? -2.746 -6.554 -24.688 1.00 69.62 104 ASP A C 1
ATOM 827 O O . ASP A 1 104 ? -2.324 -7.646 -25.075 1.00 69.62 104 ASP A O 1
ATOM 831 N N . HIS A 1 105 ? -1.982 -5.751 -23.947 1.00 67.69 105 HIS A N 1
ATOM 832 C CA . HIS A 1 105 ? -0.621 -6.083 -23.552 1.00 67.69 105 HIS A CA 1
ATOM 833 C C . HIS A 1 105 ? -0.581 -7.228 -22.529 1.00 67.69 105 HIS A C 1
ATOM 835 O O . HIS A 1 105 ? -1.038 -7.102 -21.392 1.00 67.69 105 HIS A O 1
ATOM 841 N N . SER A 1 106 ? 0.058 -8.337 -22.914 1.00 66.19 106 SER A N 1
ATOM 842 C CA . SER A 1 106 ? 0.268 -9.530 -22.079 1.00 66.19 106 SER A CA 1
ATOM 843 C C . SER A 1 106 ? 0.952 -9.231 -20.741 1.00 66.19 106 SER A C 1
ATOM 845 O O . SER A 1 106 ? 0.614 -9.854 -19.740 1.00 66.19 106 SER A O 1
ATOM 847 N N . MET A 1 107 ? 1.845 -8.237 -20.706 1.00 64.00 107 MET A N 1
ATOM 848 C CA . MET A 1 107 ? 2.576 -7.784 -19.511 1.00 64.00 107 MET A CA 1
ATOM 849 C 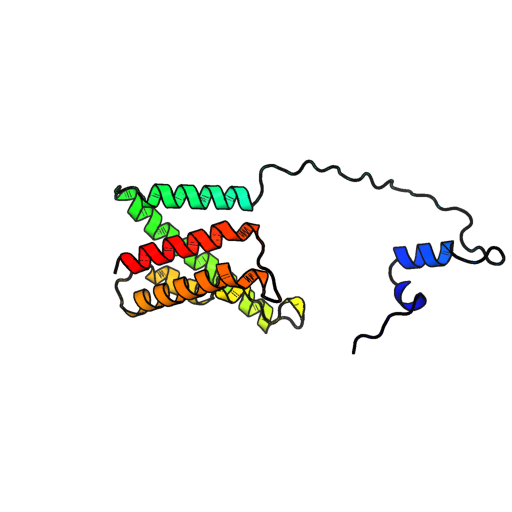C . MET A 1 107 ? 1.681 -7.285 -18.368 1.00 64.00 107 MET A C 1
ATOM 851 O O . MET A 1 107 ? 2.118 -7.274 -17.221 1.00 64.00 107 MET A O 1
ATOM 855 N N . VAL A 1 108 ? 0.453 -6.847 -18.661 1.00 68.06 108 VAL A N 1
ATOM 856 C CA . VAL A 1 108 ? -0.466 -6.284 -17.654 1.00 68.06 108 VAL A CA 1
ATOM 857 C C . VAL A 1 108 ? -1.628 -7.221 -17.323 1.00 68.06 108 VAL A C 1
ATOM 859 O O . VAL A 1 108 ? -2.455 -6.906 -16.464 1.00 68.06 108 VAL A O 1
ATOM 862 N N . LYS A 1 109 ? -1.671 -8.399 -17.960 1.00 73.69 109 LYS A N 1
ATOM 863 C CA . LYS A 1 109 ? -2.600 -9.479 -17.615 1.00 73.69 109 LYS A CA 1
ATOM 864 C C . LYS A 1 109 ? -2.094 -10.220 -16.373 1.00 73.69 109 LYS A C 1
ATOM 866 O O . LYS A 1 109 ? -0.894 -10.388 -16.194 1.00 73.69 109 LYS A O 1
ATOM 871 N N . ASN A 1 110 ? -3.018 -10.683 -15.527 1.00 83.06 110 ASN A N 1
ATOM 872 C CA . ASN A 1 110 ? -2.725 -11.407 -14.279 1.00 83.06 110 ASN A CA 1
ATOM 873 C C . ASN A 1 110 ? -1.860 -10.607 -13.281 1.00 83.06 110 ASN A C 1
ATOM 875 O O . ASN A 1 110 ? -0.897 -11.135 -12.729 1.00 83.06 110 ASN A O 1
ATOM 879 N N . ASN A 1 111 ? -2.202 -9.335 -13.038 1.00 89.12 111 ASN A N 1
ATOM 880 C CA . ASN A 1 111 ? -1.425 -8.476 -12.143 1.00 89.12 111 ASN A CA 1
ATOM 881 C C . ASN A 1 111 ? -1.603 -8.865 -10.660 1.00 89.12 111 ASN A C 1
ATOM 883 O O . ASN A 1 111 ? -2.587 -8.487 -10.018 1.00 89.12 111 ASN A O 1
ATOM 887 N N . PHE A 1 112 ? -0.626 -9.572 -10.087 1.00 90.69 112 PHE A N 1
ATOM 888 C CA . PHE A 1 112 ? -0.662 -10.047 -8.697 1.00 90.69 112 PHE A CA 1
ATOM 889 C C . PHE A 1 112 ? -0.603 -8.919 -7.657 1.00 90.69 112 PHE A C 1
ATOM 891 O O . PHE A 1 112 ? -0.954 -9.138 -6.495 1.00 90.69 112 PHE A O 1
ATOM 898 N N . ASN A 1 113 ? -0.253 -7.689 -8.054 1.00 92.88 113 ASN A N 1
ATOM 899 C CA . ASN A 1 113 ? -0.333 -6.544 -7.147 1.00 92.88 113 ASN A CA 1
ATOM 900 C C . ASN A 1 113 ? -1.773 -6.225 -6.715 1.00 92.88 113 ASN A C 1
ATOM 902 O O . ASN A 1 113 ? -1.960 -5.553 -5.705 1.00 92.88 113 ASN A O 1
ATOM 906 N N . LEU A 1 114 ? -2.792 -6.750 -7.405 1.00 93.44 114 LEU A N 1
ATOM 907 C CA . LEU A 1 114 ? -4.188 -6.625 -6.981 1.00 93.44 114 LEU A CA 1
ATOM 908 C C . LEU A 1 114 ? -4.483 -7.288 -5.632 1.00 93.44 114 LEU A C 1
ATOM 910 O O . LEU A 1 114 ? -5.458 -6.912 -4.991 1.00 93.44 114 LEU A O 1
ATOM 914 N N . ILE A 1 115 ? -3.655 -8.234 -5.172 1.00 93.62 115 ILE A N 1
ATOM 915 C CA . ILE A 1 115 ? -3.871 -8.891 -3.875 1.00 93.62 115 ILE A CA 1
ATOM 916 C C . ILE A 1 115 ? -3.686 -7.894 -2.720 1.00 93.62 115 ILE A C 1
ATOM 918 O O . ILE A 1 115 ? -4.479 -7.894 -1.781 1.00 93.62 115 ILE A O 1
ATOM 922 N N . TRP A 1 116 ? -2.664 -7.031 -2.786 1.00 95.25 116 TRP A N 1
ATOM 923 C CA . TRP A 1 116 ? -2.413 -6.009 -1.760 1.00 95.25 116 TRP A CA 1
ATOM 924 C C . TRP A 1 116 ? -3.028 -4.647 -2.115 1.00 95.25 116 TRP A C 1
ATOM 926 O O . TRP A 1 116 ? -3.409 -3.896 -1.220 1.00 95.25 116 TRP A O 1
ATOM 936 N N . ALA A 1 117 ? -3.159 -4.332 -3.406 1.00 95.75 117 ALA A N 1
ATOM 937 C CA . ALA A 1 117 ? -3.826 -3.140 -3.920 1.00 95.75 117 ALA A CA 1
ATOM 938 C C . ALA A 1 117 ? -5.236 -3.482 -4.416 1.00 95.75 117 ALA A C 1
ATOM 940 O O . ALA A 1 117 ? -5.575 -3.283 -5.581 1.00 95.75 117 ALA A O 1
ATOM 941 N N . TRP A 1 118 ? -6.069 -4.043 -3.543 1.00 95.12 118 TRP A N 1
ATOM 942 C CA . TRP A 1 118 ? -7.417 -4.451 -3.919 1.00 95.12 118 TRP A CA 1
ATOM 943 C C . TRP A 1 118 ? -8.340 -3.228 -4.140 1.00 95.12 118 TRP A C 1
ATOM 945 O O . TRP A 1 118 ? -8.432 -2.371 -3.254 1.00 95.12 118 TRP A O 1
ATOM 955 N N . PRO A 1 119 ? -9.090 -3.129 -5.260 1.00 95.62 119 PRO A N 1
ATOM 956 C CA . PRO A 1 119 ? -9.921 -1.958 -5.579 1.00 95.62 119 PRO A CA 1
ATOM 957 C C . PRO A 1 119 ? -10.928 -1.577 -4.485 1.00 95.62 119 PRO A C 1
ATOM 959 O O . PRO A 1 119 ? -11.217 -0.399 -4.275 1.00 95.62 119 PRO A O 1
ATOM 962 N N . MET A 1 120 ? -11.435 -2.563 -3.733 1.00 96.81 120 MET A N 1
ATOM 963 C CA . MET A 1 120 ? -12.405 -2.325 -2.657 1.00 96.81 120 MET A CA 1
ATOM 964 C C . MET A 1 120 ? -11.831 -1.475 -1.508 1.00 96.81 120 MET A C 1
ATOM 966 O O . MET A 1 120 ? -12.606 -0.883 -0.752 1.00 96.81 120 MET A O 1
ATOM 970 N N . HIS A 1 121 ? -10.501 -1.330 -1.396 1.00 97.69 121 HIS A N 1
ATOM 971 C CA . HIS A 1 121 ? -9.894 -0.396 -0.443 1.00 97.69 121 HIS A CA 1
ATOM 972 C C . HIS A 1 121 ? -10.389 1.044 -0.657 1.00 97.69 121 HIS A C 1
ATOM 974 O O . HIS A 1 121 ? -10.540 1.773 0.322 1.00 97.69 121 HIS A O 1
ATOM 980 N N . ALA A 1 122 ? -10.745 1.421 -1.893 1.00 97.31 122 ALA A N 1
ATOM 981 C CA . ALA A 1 122 ? -11.268 2.749 -2.213 1.00 97.31 122 ALA A CA 1
ATOM 982 C C . ALA A 1 122 ? -12.611 3.013 -1.521 1.00 97.31 122 ALA A C 1
ATOM 984 O O . ALA A 1 122 ? -12.859 4.115 -1.042 1.00 97.31 122 ALA A O 1
ATOM 985 N N . ILE A 1 123 ? -13.461 1.987 -1.416 1.00 96.69 123 ILE A N 1
ATOM 986 C CA . ILE A 1 123 ? -14.742 2.075 -0.707 1.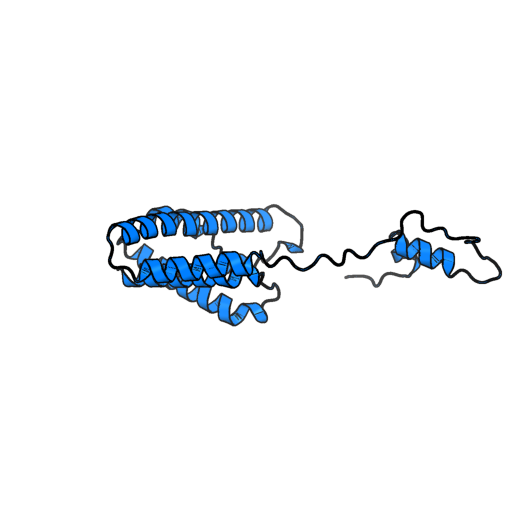00 96.69 123 ILE A CA 1
ATOM 987 C C . ILE A 1 123 ? -14.500 2.020 0.803 1.00 96.69 123 ILE A C 1
ATOM 989 O O . ILE A 1 123 ? -15.053 2.821 1.556 1.00 96.69 123 ILE A O 1
ATOM 993 N N . ILE A 1 124 ? -13.637 1.108 1.259 1.00 96.62 124 ILE A N 1
ATOM 994 C CA . ILE A 1 124 ? -13.337 0.939 2.686 1.00 96.62 124 ILE A CA 1
ATOM 995 C C . ILE A 1 124 ? -12.707 2.171 3.314 1.00 96.62 124 ILE A C 1
ATOM 997 O O . ILE A 1 124 ? -12.975 2.422 4.486 1.00 96.62 124 ILE A O 1
ATOM 1001 N N . ALA A 1 125 ? -11.970 2.977 2.553 1.00 96.81 125 ALA A N 1
ATOM 1002 C CA . ALA A 1 125 ? -11.425 4.257 2.991 1.00 96.81 125 ALA A CA 1
ATOM 1003 C C . ALA A 1 125 ? -12.437 5.129 3.756 1.00 96.81 125 ALA A C 1
ATOM 1005 O O . ALA A 1 125 ? -12.109 5.701 4.796 1.00 96.81 125 ALA A O 1
ATOM 1006 N N . PHE A 1 126 ? -13.691 5.167 3.294 1.00 96.06 126 PHE A N 1
ATOM 1007 C CA . PHE A 1 126 ? -14.767 5.953 3.909 1.00 96.06 126 PHE A CA 1
ATOM 1008 C C . PHE A 1 126 ? -15.405 5.267 5.128 1.00 96.06 126 PHE A C 1
ATOM 1010 O O . PHE A 1 126 ? -16.068 5.914 5.937 1.00 96.06 126 PHE A O 1
ATOM 1017 N N . PHE A 1 127 ? -15.177 3.963 5.296 1.00 95.19 127 PHE A N 1
ATOM 1018 C CA . PHE A 1 127 ? -15.706 3.145 6.388 1.00 95.19 127 PHE A CA 1
ATOM 1019 C C . PHE A 1 127 ? -14.637 2.675 7.385 1.00 95.19 127 PHE A C 1
ATOM 1021 O O . PHE A 1 127 ? -14.982 1.965 8.326 1.00 95.19 127 PHE A O 1
ATOM 1028 N N . VAL A 1 128 ? -13.376 3.109 7.253 1.00 93.19 128 VAL A N 1
ATOM 1029 C CA . VAL A 1 128 ? -12.241 2.764 8.138 1.00 93.19 128 VAL A CA 1
ATOM 1030 C C . VAL A 1 128 ? -12.574 2.918 9.630 1.00 93.19 128 VAL A C 1
ATOM 1032 O O . VAL A 1 128 ? -12.119 2.130 10.455 1.00 93.19 128 VAL A O 1
ATOM 1035 N N . ASN A 1 129 ? -13.375 3.925 9.993 1.00 90.38 129 ASN A N 1
ATOM 1036 C CA . ASN A 1 129 ? -13.754 4.207 11.385 1.00 90.38 129 ASN A CA 1
ATOM 1037 C C . ASN A 1 129 ? -15.110 3.601 11.795 1.00 90.38 129 ASN A C 1
ATOM 1039 O O . ASN A 1 129 ? -15.561 3.791 12.925 1.00 90.38 129 ASN A O 1
ATOM 1043 N N . SER A 1 130 ? -15.788 2.900 10.888 1.00 92.19 130 SER A N 1
ATOM 1044 C CA . SER A 1 130 ? -17.099 2.310 11.145 1.00 92.19 130 SER A CA 1
ATOM 1045 C C . SER A 1 130 ? -16.977 1.087 12.050 1.00 92.19 130 SER A C 1
ATOM 1047 O O . SER A 1 130 ? -16.113 0.253 11.828 1.00 92.19 130 SER A O 1
ATOM 1049 N N . LYS A 1 131 ? -17.886 0.928 13.022 1.00 91.00 131 LYS A N 1
ATOM 1050 C CA . LYS A 1 131 ? -17.956 -0.246 13.919 1.00 91.00 131 LYS A CA 1
ATOM 1051 C C . LYS A 1 131 ? -18.807 -1.402 13.369 1.00 91.00 131 LYS A C 1
ATOM 1053 O O . LYS A 1 131 ? -19.164 -2.323 14.095 1.00 91.00 131 LYS A O 1
ATOM 1058 N N . LYS A 1 132 ? -19.151 -1.367 12.079 1.00 93.12 132 LYS A N 1
ATOM 1059 C CA . LYS A 1 132 ? -19.975 -2.399 11.435 1.00 93.12 132 LYS A CA 1
ATOM 1060 C C . LYS A 1 132 ? -19.211 -3.726 11.316 1.00 93.12 132 LYS A C 1
ATOM 1062 O O . LYS A 1 132 ? -18.050 -3.752 10.917 1.00 93.12 132 LYS A O 1
ATOM 1067 N N . SER A 1 133 ? -19.894 -4.843 11.568 1.00 93.56 133 SER A N 1
ATOM 1068 C CA . SER A 1 133 ? -19.301 -6.192 11.550 1.00 93.56 133 SER A CA 1
ATOM 1069 C C . SER A 1 133 ? -18.676 -6.583 10.204 1.00 93.56 133 SER A C 1
ATOM 1071 O O . SER A 1 133 ? -17.651 -7.263 10.175 1.00 93.56 133 SER A O 1
ATOM 1073 N N . TRP A 1 134 ? -19.241 -6.127 9.081 1.00 95.25 134 TRP A N 1
ATOM 1074 C CA . TRP A 1 134 ? -18.684 -6.388 7.749 1.00 95.25 134 TRP A CA 1
ATOM 1075 C C . TRP A 1 134 ? -17.331 -5.691 7.524 1.00 95.25 134 TRP A C 1
ATOM 1077 O O . TRP A 1 134 ? -16.477 -6.247 6.841 1.00 95.25 134 TRP A O 1
ATOM 1087 N N . VAL A 1 135 ? -17.096 -4.531 8.151 1.00 95.81 135 VAL A N 1
ATOM 1088 C CA . VAL A 1 135 ? -15.811 -3.815 8.078 1.00 95.81 135 VAL A CA 1
ATOM 1089 C C . VAL A 1 135 ? -14.740 -4.567 8.870 1.00 95.81 135 VAL A C 1
ATOM 1091 O O . VAL A 1 135 ? -13.619 -4.727 8.393 1.00 95.81 135 VAL A O 1
ATOM 1094 N N . LYS A 1 136 ? -15.095 -5.131 10.033 1.00 95.44 136 LYS A N 1
ATOM 1095 C CA . LYS A 1 136 ? -14.199 -6.030 10.781 1.00 95.44 136 LYS A CA 1
ATOM 1096 C C . LYS A 1 136 ? -13.794 -7.243 9.936 1.00 95.44 136 LYS A C 1
ATOM 1098 O O . LYS A 1 136 ? -12.610 -7.556 9.838 1.00 95.44 136 LYS A O 1
ATOM 1103 N N . LYS A 1 137 ? -14.765 -7.895 9.281 1.00 96.19 137 LYS A N 1
ATOM 1104 C CA . LYS A 1 137 ? -14.501 -9.022 8.365 1.00 96.19 137 LYS A CA 1
ATOM 1105 C C . LYS A 1 137 ? -13.610 -8.606 7.192 1.00 96.19 137 LYS A C 1
ATOM 1107 O O . LYS A 1 137 ? -12.694 -9.343 6.847 1.00 96.19 137 LYS A O 1
ATOM 1112 N N . TYR A 1 138 ? -13.830 -7.418 6.628 1.00 97.00 138 TYR A N 1
ATOM 1113 C CA . TYR A 1 138 ? -12.993 -6.881 5.557 1.00 97.00 138 TYR A CA 1
ATOM 1114 C C . TYR A 1 138 ? -11.523 -6.768 5.972 1.00 97.00 138 TYR A C 1
ATOM 1116 O O . TYR A 1 138 ? -10.639 -7.236 5.252 1.00 97.00 138 TYR A O 1
ATOM 1124 N N . PHE A 1 139 ? -11.249 -6.180 7.142 1.00 97.12 139 PHE A N 1
ATOM 1125 C CA . PHE A 1 139 ? -9.875 -6.061 7.629 1.00 97.12 139 PHE A CA 1
ATOM 1126 C C . PHE A 1 139 ? -9.249 -7.424 7.932 1.00 97.12 139 PHE A C 1
ATOM 1128 O O . PHE A 1 139 ? -8.076 -7.604 7.628 1.00 97.12 139 PHE A O 1
ATOM 1135 N N . ALA A 1 140 ? -10.009 -8.407 8.428 1.00 97.19 140 ALA A N 1
ATOM 1136 C CA . ALA A 1 140 ? -9.501 -9.772 8.597 1.00 97.19 140 ALA A CA 1
ATOM 1137 C C . ALA A 1 140 ? -9.051 -10.400 7.266 1.00 97.19 140 ALA A C 1
ATOM 1139 O O . ALA A 1 140 ? -7.950 -10.943 7.182 1.00 97.19 140 ALA A O 1
ATOM 1140 N N . VAL A 1 141 ? -9.870 -10.280 6.215 1.00 97.12 141 VAL A N 1
ATOM 1141 C CA . VAL A 1 141 ? -9.521 -10.769 4.869 1.00 97.12 141 VAL A CA 1
ATOM 1142 C C . VAL A 1 141 ? -8.309 -10.019 4.316 1.00 97.12 141 VAL A C 1
ATOM 1144 O O . VAL A 1 141 ? -7.393 -10.642 3.788 1.00 97.12 141 VAL A O 1
ATOM 1147 N N . THR A 1 142 ? -8.266 -8.696 4.496 1.00 97.19 142 THR A N 1
ATOM 1148 C CA . THR A 1 142 ? -7.138 -7.854 4.070 1.00 97.19 142 THR A CA 1
ATOM 1149 C C . THR A 1 142 ? -5.836 -8.289 4.742 1.00 97.19 142 THR A C 1
ATOM 1151 O O . THR A 1 142 ? -4.829 -8.460 4.066 1.00 97.19 142 THR A O 1
ATOM 1154 N N . ILE A 1 143 ? -5.852 -8.524 6.057 1.00 98.06 143 ILE A N 1
ATOM 1155 C CA . ILE A 1 143 ? -4.689 -9.013 6.812 1.00 98.06 143 ILE A CA 1
ATOM 1156 C C . ILE A 1 143 ? -4.210 -10.353 6.247 1.00 98.06 143 ILE A C 1
ATOM 1158 O O . ILE A 1 143 ? -3.020 -10.504 5.977 1.00 98.06 143 ILE A O 1
ATOM 1162 N N . GLY A 1 144 ? -5.127 -11.301 6.022 1.00 97.56 144 GLY A N 1
ATOM 1163 C CA . GLY A 1 144 ? -4.793 -12.599 5.432 1.00 97.56 144 GLY A CA 1
ATOM 1164 C C . GLY A 1 144 ? -4.156 -12.470 4.045 1.00 97.56 144 GLY A C 1
ATOM 1165 O O . GLY A 1 144 ? -3.119 -13.080 3.790 1.00 97.56 144 GLY A O 1
ATOM 1166 N N . GLY A 1 145 ? -4.723 -11.626 3.177 1.00 96.19 145 GLY A N 1
ATOM 1167 C CA . GLY A 1 145 ? -4.181 -11.354 1.843 1.00 96.19 145 GLY A CA 1
ATOM 1168 C C . GLY A 1 145 ? -2.795 -10.707 1.878 1.00 96.19 145 GLY A C 1
ATOM 1169 O O . GLY A 1 145 ? -1.901 -11.132 1.153 1.00 96.19 145 GLY A O 1
ATOM 1170 N N . LEU A 1 146 ? -2.580 -9.730 2.763 1.00 97.19 146 LEU A N 1
ATOM 1171 C CA . LEU A 1 146 ? -1.285 -9.060 2.915 1.00 97.19 146 LEU A CA 1
ATOM 1172 C C . LEU A 1 146 ? -0.201 -10.010 3.442 1.00 97.19 146 LEU A C 1
ATOM 1174 O O . LEU A 1 146 ? 0.918 -9.994 2.933 1.00 97.19 146 LEU A O 1
ATOM 1178 N N . ILE A 1 147 ? -0.527 -10.867 4.416 1.00 97.12 147 ILE A N 1
ATOM 1179 C CA . ILE A 1 147 ? 0.395 -11.904 4.907 1.00 97.12 147 ILE A CA 1
ATOM 1180 C C . ILE A 1 147 ? 0.743 -12.878 3.779 1.00 97.12 147 ILE A C 1
ATOM 1182 O O . ILE A 1 147 ? 1.919 -13.173 3.571 1.00 97.12 147 ILE A O 1
ATOM 1186 N N . LEU A 1 148 ? -0.259 -13.326 3.015 1.00 94.81 148 LEU A N 1
ATOM 1187 C CA . LEU A 1 148 ? -0.048 -14.210 1.871 1.00 94.81 148 LEU A CA 1
ATOM 1188 C C . LEU A 1 148 ? 0.908 -13.580 0.856 1.00 94.81 148 LEU A C 1
ATOM 1190 O O . LEU A 1 148 ? 1.847 -14.245 0.430 1.00 94.81 148 LEU A O 1
ATOM 1194 N N . VAL A 1 149 ? 0.728 -12.300 0.512 1.00 94.12 149 VAL A N 1
ATOM 1195 C CA . VAL A 1 149 ? 1.641 -11.584 -0.395 1.00 94.12 149 VAL A CA 1
ATOM 1196 C C . VAL A 1 149 ? 3.060 -11.569 0.162 1.00 94.12 149 VAL A C 1
ATOM 1198 O O . VAL A 1 149 ? 3.984 -11.970 -0.539 1.00 94.12 149 VAL A O 1
ATOM 1201 N N . LEU A 1 150 ? 3.246 -11.173 1.424 1.00 94.69 150 LEU A N 1
ATOM 1202 C CA . LEU A 1 150 ? 4.576 -11.095 2.039 1.00 94.69 150 LEU A CA 1
ATOM 1203 C C . LEU A 1 150 ? 5.299 -12.450 2.073 1.00 94.69 150 LEU A C 1
ATOM 1205 O O . LEU A 1 150 ? 6.522 -12.482 1.951 1.00 94.69 150 LEU A O 1
ATOM 1209 N N . MET A 1 151 ? 4.562 -13.557 2.199 1.00 93.69 151 MET A N 1
ATOM 1210 C CA . MET A 1 151 ? 5.130 -14.909 2.206 1.00 93.69 151 MET A CA 1
ATOM 1211 C C . MET A 1 151 ? 5.368 -15.472 0.798 1.00 93.69 151 MET A C 1
ATOM 1213 O O . MET A 1 151 ? 6.371 -16.144 0.572 1.00 93.69 151 MET A O 1
ATOM 1217 N N . ALA A 1 152 ? 4.453 -15.228 -0.142 1.00 92.06 152 ALA A N 1
ATOM 1218 C CA . ALA A 1 152 ? 4.411 -15.941 -1.418 1.00 92.06 152 ALA A CA 1
ATOM 1219 C C . ALA A 1 152 ? 5.002 -15.165 -2.604 1.00 92.06 152 ALA A C 1
ATOM 1221 O O . ALA A 1 152 ? 5.255 -15.767 -3.646 1.00 92.06 152 ALA A O 1
ATOM 1222 N N . TRP A 1 153 ? 5.235 -13.852 -2.496 1.00 91.00 153 TRP A N 1
ATOM 1223 C CA . TRP A 1 153 ? 5.582 -13.025 -3.664 1.00 91.00 153 TRP A CA 1
ATOM 1224 C C . TRP A 1 153 ? 6.898 -13.389 -4.362 1.00 91.00 153 TRP A C 1
ATOM 1226 O O . TRP A 1 153 ? 7.030 -13.122 -5.552 1.00 91.00 153 TRP A O 1
ATOM 1236 N N . PHE A 1 154 ? 7.840 -14.036 -3.671 1.00 87.94 154 PHE A N 1
ATOM 1237 C CA . PHE A 1 154 ? 9.076 -14.544 -4.281 1.00 87.94 154 PHE A CA 1
ATOM 1238 C C . PHE A 1 154 ? 8.843 -15.732 -5.229 1.00 87.94 154 PHE A C 1
ATOM 1240 O O . PHE A 1 154 ? 9.685 -16.011 -6.077 1.00 87.94 154 PHE A O 1
ATOM 1247 N N . ILE A 1 155 ? 7.719 -16.438 -5.066 1.00 89.50 155 ILE A N 1
ATOM 1248 C CA . ILE A 1 155 ? 7.339 -17.628 -5.844 1.00 89.50 155 ILE A CA 1
ATOM 1249 C C . ILE A 1 155 ? 6.398 -17.241 -6.996 1.00 89.50 155 ILE A C 1
ATOM 1251 O O . ILE A 1 155 ? 6.290 -17.961 -7.987 1.00 89.50 155 ILE A O 1
ATOM 1255 N N . LEU A 1 156 ? 5.702 -16.107 -6.873 1.00 86.00 156 LEU A N 1
ATOM 1256 C CA . LEU A 1 156 ? 4.769 -15.640 -7.891 1.00 86.00 156 LEU A CA 1
ATOM 1257 C C . LEU A 1 156 ? 5.498 -15.323 -9.209 1.00 86.00 156 LEU A C 1
ATOM 1259 O O . LEU A 1 156 ? 6.602 -14.777 -9.190 1.00 86.00 156 LEU A O 1
ATOM 1263 N N . PRO A 1 157 ? 4.866 -15.593 -10.369 1.00 85.38 157 PRO A N 1
ATOM 1264 C CA . PRO A 1 157 ? 5.471 -15.316 -11.674 1.00 85.38 157 PRO A CA 1
ATOM 1265 C C . PRO A 1 157 ? 5.703 -13.814 -11.901 1.00 85.38 157 PRO A C 1
ATOM 1267 O O . PRO A 1 157 ? 6.552 -13.436 -12.703 1.00 85.38 157 PRO A O 1
ATOM 1270 N N . GLN A 1 158 ? 4.973 -12.958 -11.179 1.00 86.56 158 GLN A N 1
ATOM 1271 C CA . GLN A 1 158 ? 5.194 -11.520 -11.135 1.00 86.56 158 GLN A CA 1
ATOM 1272 C C . GLN A 1 158 ? 5.686 -11.107 -9.747 1.00 86.56 158 GLN A C 1
ATOM 1274 O O . GLN A 1 158 ? 4.963 -11.236 -8.756 1.00 86.56 158 GLN A O 1
ATOM 1279 N N . GLN A 1 159 ? 6.889 -10.538 -9.696 1.00 89.12 159 GLN A N 1
ATOM 1280 C CA . GLN A 1 159 ? 7.450 -9.989 -8.467 1.00 89.12 159 GLN A CA 1
ATOM 1281 C C . GLN A 1 159 ? 6.912 -8.577 -8.195 1.00 89.12 159 GLN A C 1
ATOM 1283 O O . GLN A 1 159 ? 6.805 -7.737 -9.091 1.00 89.12 159 GLN A O 1
ATOM 1288 N N . MET A 1 160 ? 6.586 -8.308 -6.933 1.00 91.25 160 MET A N 1
ATOM 1289 C CA . MET A 1 160 ? 6.300 -6.962 -6.440 1.00 91.25 160 MET A CA 1
ATOM 1290 C C . MET A 1 160 ? 7.593 -6.139 -6.379 1.00 91.25 160 MET A C 1
ATOM 1292 O O . MET A 1 160 ? 8.659 -6.661 -6.087 1.00 91.25 160 MET A O 1
ATOM 1296 N N . ASN A 1 161 ? 7.524 -4.827 -6.595 1.00 92.44 161 ASN A N 1
ATOM 1297 C CA . ASN A 1 161 ? 8.693 -3.979 -6.373 1.00 92.44 161 ASN A CA 1
ATOM 1298 C C . ASN A 1 161 ? 9.073 -3.972 -4.880 1.00 92.44 161 ASN A C 1
ATOM 1300 O O . ASN A 1 161 ? 8.271 -3.556 -4.042 1.00 92.44 161 ASN A O 1
ATOM 1304 N N . ASN A 1 162 ? 10.311 -4.359 -4.556 1.00 93.62 162 ASN A N 1
ATOM 1305 C CA . ASN A 1 162 ? 10.820 -4.417 -3.182 1.00 93.62 162 ASN A CA 1
ATOM 1306 C C . ASN A 1 162 ? 10.651 -3.085 -2.448 1.00 93.62 162 ASN A C 1
ATOM 1308 O O . ASN A 1 162 ? 10.376 -3.083 -1.253 1.00 93.62 162 ASN A O 1
ATOM 1312 N N . ALA A 1 163 ? 10.767 -1.950 -3.145 1.00 94.62 163 ALA A N 1
ATOM 1313 C CA . ALA A 1 163 ? 10.595 -0.638 -2.535 1.00 94.62 163 ALA A CA 1
ATOM 1314 C C . ALA A 1 163 ? 9.201 -0.441 -1.916 1.00 94.62 163 ALA A C 1
ATOM 1316 O O . ALA A 1 163 ? 9.066 0.389 -1.029 1.00 94.62 163 ALA A O 1
ATOM 1317 N N . LEU A 1 164 ? 8.183 -1.202 -2.335 1.00 95.12 164 LEU A N 1
ATOM 1318 C CA . LEU A 1 164 ? 6.823 -1.150 -1.786 1.00 95.12 164 LEU A CA 1
ATOM 1319 C C . LEU A 1 164 ? 6.635 -2.010 -0.533 1.00 95.12 164 LEU A C 1
ATOM 1321 O O . LEU A 1 164 ? 5.600 -1.907 0.122 1.00 95.12 164 LEU A O 1
ATOM 1325 N N . LEU A 1 165 ? 7.620 -2.827 -0.157 1.00 95.56 165 LEU A N 1
ATOM 1326 C CA . LEU A 1 165 ? 7.538 -3.696 1.017 1.00 95.56 165 LEU A CA 1
ATOM 1327 C C . LEU A 1 165 ? 7.174 -2.919 2.301 1.00 95.56 165 LEU A C 1
ATOM 1329 O O . LEU A 1 165 ? 6.254 -3.355 2.999 1.00 95.56 165 LEU A O 1
ATOM 1333 N N . PRO A 1 166 ? 7.758 -1.736 2.597 1.00 97.38 166 PRO A N 1
ATOM 1334 C CA . PRO A 1 166 ? 7.349 -0.944 3.755 1.00 97.38 166 PRO A C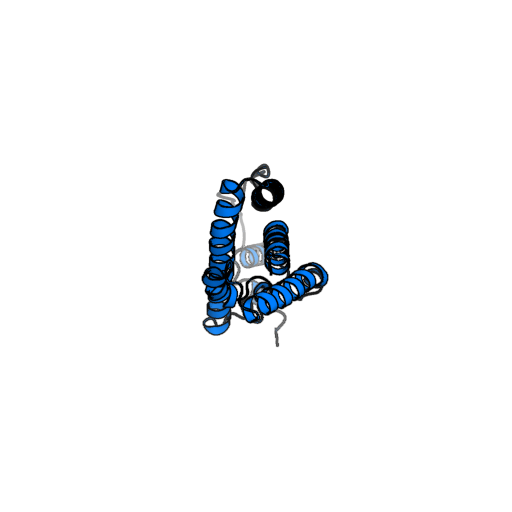A 1
ATOM 1335 C C . PRO A 1 166 ? 5.895 -0.458 3.683 1.00 97.38 166 PRO A C 1
ATOM 1337 O O . PRO A 1 166 ? 5.246 -0.344 4.719 1.00 97.38 166 PRO A O 1
ATOM 1340 N N . ILE A 1 167 ? 5.353 -0.209 2.484 1.00 97.44 167 ILE A N 1
ATOM 1341 C CA . ILE A 1 167 ? 3.944 0.176 2.296 1.00 97.44 167 ILE A CA 1
ATOM 1342 C C . ILE A 1 167 ? 3.014 -1.007 2.572 1.00 97.44 167 ILE A C 1
ATOM 1344 O O . ILE A 1 167 ? 2.005 -0.841 3.253 1.00 97.44 167 ILE A O 1
ATOM 1348 N N . VAL A 1 168 ? 3.360 -2.209 2.108 1.00 97.19 168 VAL A N 1
ATOM 1349 C CA . VAL A 1 168 ? 2.582 -3.425 2.398 1.00 97.19 168 VAL A CA 1
ATOM 1350 C C . VAL A 1 168 ? 2.595 -3.734 3.897 1.00 97.19 168 VAL A C 1
ATOM 1352 O O . VAL A 1 168 ? 1.547 -4.021 4.476 1.00 97.19 168 VAL A O 1
ATOM 1355 N N . LEU A 1 169 ? 3.750 -3.593 4.557 1.00 98.00 169 LEU A N 1
ATOM 1356 C CA . LEU A 1 169 ? 3.852 -3.707 6.016 1.00 98.00 169 LEU A CA 1
ATOM 1357 C C . LEU A 1 169 ? 3.037 -2.631 6.740 1.00 98.00 169 LEU A C 1
ATOM 1359 O O . LEU A 1 169 ? 2.384 -2.924 7.741 1.00 98.00 169 LEU A O 1
ATOM 1363 N N . LEU A 1 170 ? 3.034 -1.399 6.228 1.00 98.00 170 LEU A N 1
ATOM 1364 C CA . LEU A 1 170 ? 2.231 -0.311 6.775 1.00 98.00 170 LEU A CA 1
ATOM 1365 C C . LEU A 1 170 ? 0.736 -0.627 6.670 1.00 98.00 170 LEU A C 1
ATOM 1367 O O . LEU A 1 170 ? 0.022 -0.517 7.664 1.00 98.00 170 LEU A O 1
ATOM 1371 N N . LEU A 1 171 ? 0.268 -1.076 5.503 1.00 97.69 171 LEU A N 1
ATOM 1372 C CA . LEU A 1 171 ? -1.111 -1.521 5.296 1.00 97.69 171 LEU A CA 1
ATOM 1373 C C . LEU A 1 171 ? -1.480 -2.660 6.246 1.00 97.69 171 LEU A C 1
ATOM 1375 O O . LEU A 1 171 ? -2.563 -2.632 6.834 1.00 97.69 171 LEU A O 1
ATOM 1379 N N . LEU A 1 172 ? -0.579 -3.627 6.442 1.00 98.25 172 LEU A N 1
ATOM 1380 C CA . LEU A 1 172 ? -0.788 -4.744 7.359 1.00 98.25 172 LEU A CA 1
ATOM 1381 C C . LEU A 1 172 ? -0.945 -4.241 8.797 1.00 98.25 172 LEU A C 1
ATOM 1383 O O . LEU A 1 172 ? -1.942 -4.552 9.445 1.00 98.25 172 LEU A O 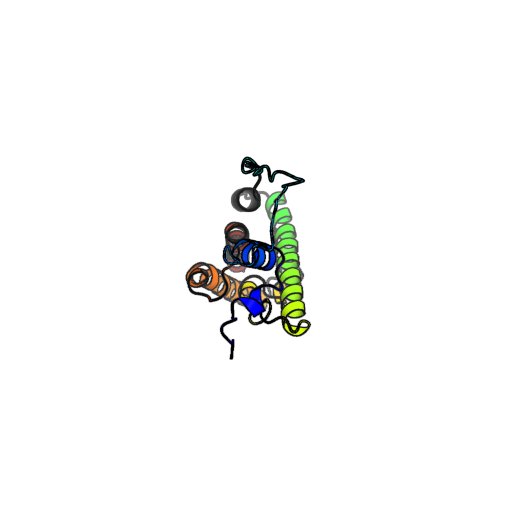1
ATOM 1387 N N . TYR A 1 173 ? -0.015 -3.408 9.264 1.00 98.00 173 TYR A N 1
ATOM 1388 C CA . TYR A 1 173 ? -0.045 -2.836 10.608 1.00 98.00 173 TYR A CA 1
ATOM 1389 C C . TYR A 1 173 ? -1.296 -1.981 10.853 1.00 98.00 173 TYR A C 1
ATOM 1391 O O . TYR A 1 173 ? -1.969 -2.114 11.873 1.00 98.00 173 TYR A O 1
ATOM 1399 N N . ARG A 1 174 ? -1.671 -1.117 9.904 1.00 96.88 174 ARG A N 1
ATOM 1400 C CA . ARG A 1 174 ? -2.890 -0.308 10.048 1.00 96.88 174 ARG A CA 1
ATOM 1401 C C . ARG A 1 174 ? -4.146 -1.175 10.012 1.00 96.88 174 ARG A C 1
ATOM 1403 O O . ARG A 1 174 ? -5.054 -0.942 10.809 1.00 96.88 174 ARG A O 1
ATOM 1410 N N . SER A 1 175 ? -4.186 -2.208 9.168 1.00 96.88 175 SER A N 1
ATOM 1411 C CA . SER A 1 175 ? -5.303 -3.160 9.121 1.00 96.88 175 SER A CA 1
ATOM 1412 C C . SER A 1 175 ? -5.473 -3.917 10.440 1.00 96.88 175 SER A C 1
ATOM 1414 O O . SER A 1 175 ? -6.603 -4.058 10.910 1.00 96.88 175 SER A O 1
ATOM 1416 N N . THR A 1 176 ? -4.382 -4.363 11.076 1.00 96.94 176 THR A N 1
ATOM 1417 C CA . THR A 1 176 ? -4.443 -5.059 12.374 1.00 96.94 176 THR A CA 1
ATOM 1418 C C . THR A 1 176 ? -4.907 -4.132 13.492 1.00 96.94 176 THR A C 1
ATOM 1420 O O . THR A 1 176 ? -5.813 -4.509 14.238 1.00 96.94 176 THR A O 1
ATOM 1423 N N . CYS A 1 177 ? -4.400 -2.895 13.558 1.00 94.75 177 CYS A N 1
ATOM 1424 C CA . CYS A 1 177 ? -4.898 -1.892 14.504 1.00 94.75 177 CYS A CA 1
ATOM 1425 C C . CYS A 1 177 ? -6.400 -1.633 14.321 1.00 94.75 177 CYS A C 1
ATOM 1427 O O . CYS A 1 177 ? -7.138 -1.517 15.301 1.00 94.75 177 CYS A O 1
ATOM 1429 N N . ARG A 1 178 ? -6.877 -1.564 13.070 1.00 94.25 178 ARG A N 1
ATOM 1430 C CA . ARG A 1 178 ? -8.305 -1.381 12.780 1.00 94.25 178 ARG A CA 1
ATOM 1431 C C . ARG A 1 178 ? -9.127 -2.577 13.210 1.00 94.25 178 ARG A C 1
ATOM 1433 O O . ARG A 1 178 ? -10.154 -2.373 13.844 1.00 94.25 178 ARG A O 1
ATOM 1440 N N . PHE A 1 179 ? -8.672 -3.792 12.924 1.00 93.88 179 PHE A N 1
ATOM 1441 C CA . PHE A 1 179 ? -9.348 -5.021 13.328 1.00 93.88 179 PHE A CA 1
ATOM 1442 C C . PHE A 1 179 ? -9.478 -5.150 14.855 1.00 93.88 179 PHE A C 1
ATOM 1444 O O . PHE A 1 179 ? -10.549 -5.506 15.344 1.00 93.88 179 PHE A O 1
ATOM 1451 N N . GLN A 1 180 ? -8.420 -4.814 15.601 1.00 91.50 180 GLN A N 1
ATOM 1452 C CA . GLN A 1 180 ? -8.395 -4.856 17.069 1.00 91.50 180 GLN A CA 1
ATOM 1453 C C . GLN A 1 180 ? -9.278 -3.788 17.725 1.00 91.50 180 GLN A C 1
ATOM 1455 O O . GLN A 1 180 ? -9.720 -3.968 18.853 1.00 91.50 180 GLN A O 1
ATOM 1460 N N . ALA A 1 181 ? -9.557 -2.684 17.030 1.00 86.62 181 ALA A N 1
ATOM 1461 C CA . ALA A 1 181 ? -10.404 -1.622 17.558 1.00 86.62 181 ALA A CA 1
ATOM 1462 C C . ALA A 1 181 ? -11.908 -1.978 17.593 1.00 86.62 181 ALA A C 1
ATOM 1464 O O . ALA A 1 181 ? -12.688 -1.155 18.078 1.00 86.62 181 ALA A O 1
ATOM 1465 N N . PHE A 1 182 ? -12.338 -3.124 17.045 1.00 86.19 182 PHE A N 1
ATOM 1466 C CA . PHE A 1 182 ? -13.731 -3.602 17.075 1.00 86.19 182 PHE A CA 1
ATOM 1467 C C . PHE A 1 182 ? -13.990 -4.571 18.221 1.00 86.19 182 PHE A C 1
ATOM 1469 O O . PHE A 1 182 ? -14.933 -4.287 18.982 1.00 86.19 182 PHE A O 1
#

Foldseek 3Di:
DDDDDDLVRVCVDVVSVVVVQCPDDPVCNNDPDDDDPDPPDPPPPPPDPDDLLVVLLVVLVVLVVLVPDPDPVSVVVLLLVLLVLLLVLLVVLVVLVCCQPVDPDPVSHPPLSCLQSPNCSNVCSVVLVPPDPVNLVVLVSNLVSLVCCVPCQVVDPDHDDPSCVSSSVSSNVSSVVSNVVD

Solvent-accessible surface area (backbone atoms only — not comparable to full-atom values): 10559 Å² total; per-residue (Å²): 130,92,72,85,77,51,76,79,70,50,35,80,42,67,72,45,33,52,52,56,44,65,67,38,56,88,91,61,60,73,63,90,79,86,80,82,90,69,81,83,72,79,76,81,68,71,79,64,88,84,39,67,41,56,56,35,39,52,50,33,52,52,50,52,58,46,68,72,45,88,45,69,68,48,51,54,48,50,57,53,48,49,22,51,54,29,27,55,39,4,51,52,15,45,50,50,52,47,46,36,74,74,42,94,52,71,90,43,48,86,59,66,64,44,62,74,21,34,43,65,30,39,63,42,20,81,43,65,86,52,87,49,69,68,53,44,52,48,28,52,52,49,40,53,39,38,52,48,47,76,72,44,35,90,75,42,96,61,70,72,65,73,48,47,48,38,52,53,52,38,52,38,53,54,31,50,57,52,42,71,72,107

Radius of gyration: 25.32 Å; Cα contacts (8 Å, |Δi|>4): 150; chains: 1; bounding box: 58×35×73 Å

Secondary structure (DSSP, 8-state):
-PPPPPHHHHTTSHHHHHHHHHT--TTS---S----SS-------PPPS--HHHHHHHHHHHHHHHHT---HHHHHHHHHHHHHHHHHHHHHHHHHHHHHHH---GGGTT-GGGGTS-TTHHHHTTTTT---HHHHHHHHHHHHHHHHHHHHTTTSSSPPPGGGHHHHHHHHHHHHHHHHT-

Nearest PDB structures (foldseek):
  3aq0-assembly1_B  TM=2.081E-01  e=2.264E+00  Arabidopsis thaliana
  3aq0-assembly1_A  TM=1.951E-01  e=1.689E+00  Arabidopsis thaliana
  3aq0-assembly4_H  TM=1.918E-01  e=1.955E+00  Arabidopsis thaliana
  3aq0-assembly4_G  TM=2.137E-01  e=2.753E+00  Arabidopsis thaliana

pLDDT: mean 89.22, std 9.71, range [48.59, 98.31]

Sequence (182 aa):
TDAIMTTKQTEFLPDNLMKALDSTNQQHQLVISEHQLYPYTANTNKQSFFTPMIVFSFLLIGIILLSLSANKKAIGFLNRFDGLLFFLTGALGILFVFMWTSTDHSMVKNNFNLIWAWPMHAIIAFFVNSKKSWVKKYFAVTIGGLILVLMAWFILPQQMNNALLPIVLLLLYRSTCRFQAF

Mean predicted aligned error: 9.28 Å